Protein AF-0000000079635967 (afdb_homodimer)

Radius of gyration: 34.59 Å; Cα contacts (8 Å, |Δi|>4): 205; chains: 2; bounding box: 104×80×153 Å

Secondary structure (DSSP, 8-state):
-----------------------------------------------------------PPP-SGGGHHHHHHHHHS--HHHHHHHHHHHHH-TTHHHHHHHHHHHHHHHT-HHHHHHHHHHHHHHHHT--HHHHHHHHHTT-HHHHHHHHHHHHHHHHHHHHTT-/-----------------------------------------------------------PPP-SGGGHHHHHHHHHS--HHHHHHHHHHHHH-TTHHHHHHHHHHHHHHHT-HHHHHHHHHHHHHHHHT--HHHHHHHHHTT-HHHHHHHHHHHHHHHHHHHHTT-

Organism: Gossypium tomentosum (NCBI:txid34277)

Structure (mmCIF, N/CA/C/O backbone):
data_AF-0000000079635967-model_v1
#
loop_
_entity.id
_entity.type
_entity.pdbx_description
1 polymer 'Serine/threonine-protein phosphatase 4 regulatory subunit 3-like central domain-containing protein'
#
loop_
_atom_site.group_PDB
_atom_site.id
_atom_site.type_symbol
_atom_site.label_atom_id
_atom_site.label_alt_id
_atom_site.label_comp_id
_atom_site.label_asym_id
_atom_site.label_entity_id
_atom_site.label_seq_id
_atom_site.pdbx_PDB_ins_code
_atom_site.Cartn_x
_atom_site.Cartn_y
_atom_site.Cartn_z
_atom_site.occupancy
_atom_site.B_iso_or_equiv
_atom_site.auth_seq_id
_atom_site.auth_comp_id
_atom_site.auth_asym_id
_atom_site.auth_atom_id
_atom_site.pdbx_PDB_model_num
ATOM 1 N N . MET A 1 1 ? -3.777 0.281 -104.688 1 24.83 1 MET A N 1
ATOM 2 C CA . MET A 1 1 ? -2.771 0.639 -103.688 1 24.83 1 MET A CA 1
ATOM 3 C C . MET A 1 1 ? -3.125 0.059 -102.312 1 24.83 1 MET A C 1
ATOM 5 O O . MET A 1 1 ? -4.238 -0.43 -102.125 1 24.83 1 MET A O 1
ATOM 9 N N . PRO A 1 2 ? -2.943 1.023 -101.25 1 28.2 2 PRO A N 1
ATOM 10 C CA . PRO A 1 2 ? -2.502 0.735 -99.875 1 28.2 2 PRO A CA 1
ATOM 11 C C . PRO A 1 2 ? -3.543 -0.037 -99.062 1 28.2 2 PRO A C 1
ATOM 13 O O . PRO A 1 2 ? -4.711 -0.102 -99.438 1 28.2 2 PRO A O 1
ATOM 16 N N . THR A 1 3 ? -3.047 -0.391 -97.875 1 32.94 3 THR A N 1
ATOM 17 C CA . THR A 1 3 ? -2.93 -1.189 -96.625 1 32.94 3 THR A CA 1
ATOM 18 C C . THR A 1 3 ? -4.074 -0.883 -95.688 1 32.94 3 THR A C 1
ATOM 20 O O . THR A 1 3 ? -4.242 0.26 -95.25 1 32.94 3 THR A O 1
ATOM 23 N N . GLU A 1 4 ? -5.172 -1.516 -95.875 1 36.62 4 GLU A N 1
ATOM 24 C CA . GLU A 1 4 ? -6.422 -1.424 -95.125 1 36.62 4 GLU A CA 1
ATOM 25 C C . GLU A 1 4 ? -6.168 -1.482 -93.625 1 36.62 4 GLU A C 1
ATOM 27 O O . GLU A 1 4 ? -5.473 -2.379 -93.125 1 36.62 4 GLU A O 1
ATOM 32 N N . PRO A 1 5 ? -6.23 -0.3 -93 1 34.28 5 PRO A N 1
ATOM 33 C CA . PRO A 1 5 ? -5.746 -0.121 -91.625 1 34.28 5 PRO A CA 1
ATOM 34 C C . PRO A 1 5 ? -6.367 -1.118 -90.625 1 34.28 5 PRO A C 1
ATOM 36 O O . PRO A 1 5 ? -7.414 -1.701 -90.938 1 34.28 5 PRO A O 1
ATOM 39 N N . PRO A 1 6 ? -5.664 -1.339 -89.438 1 31.72 6 PRO A N 1
ATOM 40 C CA . PRO A 1 6 ? -5.523 -2.293 -88.312 1 31.72 6 PRO A CA 1
ATOM 41 C C . PRO A 1 6 ? -6.758 -2.348 -87.438 1 31.72 6 PRO A C 1
ATOM 43 O O . PRO A 1 6 ? -7.5 -1.366 -87.312 1 31.72 6 PRO A O 1
ATOM 46 N N . SER A 1 7 ? -7.383 -3.42 -87.438 1 24.95 7 SER A N 1
ATOM 47 C CA . SER A 1 7 ? -8.539 -3.926 -86.688 1 24.95 7 SER A CA 1
ATOM 48 C C . SER A 1 7 ? -8.484 -3.51 -85.25 1 24.95 7 SER A C 1
ATOM 50 O O . SER A 1 7 ? -7.414 -3.232 -84.688 1 24.95 7 SER A O 1
ATOM 52 N N . ALA A 1 8 ? -9.625 -3.43 -84.5 1 27.36 8 ALA A N 1
ATOM 53 C CA . ALA A 1 8 ? -10.414 -2.879 -83.438 1 27.36 8 ALA A CA 1
ATOM 54 C C . ALA A 1 8 ? -10.008 -3.506 -82.062 1 27.36 8 ALA A C 1
ATOM 56 O O . ALA A 1 8 ? -9.93 -4.73 -81.938 1 27.36 8 ALA A O 1
ATOM 57 N N . SER A 1 9 ? -8.984 -2.873 -81.375 1 24.31 9 SER A N 1
ATOM 58 C CA . SER A 1 9 ? -8.344 -3.146 -80.062 1 24.31 9 SER A CA 1
ATOM 59 C C . SER A 1 9 ? -9.383 -3.355 -79 1 24.31 9 SER A C 1
ATOM 61 O O . SER A 1 9 ? -10.219 -2.484 -78.75 1 24.31 9 SER A O 1
ATOM 63 N N . ARG A 1 10 ? -9.82 -4.578 -78.812 1 26.39 10 ARG A N 1
ATOM 64 C CA . ARG A 1 10 ? -10.797 -5.105 -77.875 1 26.39 10 ARG A CA 1
ATOM 65 C C . ARG A 1 10 ? -10.438 -4.707 -76.438 1 26.39 10 ARG A C 1
ATOM 67 O O . ARG A 1 10 ? -9.484 -5.234 -75.875 1 26.39 10 ARG A O 1
ATOM 74 N N . SER A 1 11 ? -10.445 -3.42 -76.125 1 23.92 11 SER A N 1
ATOM 75 C CA . SER A 1 11 ? -10.008 -2.885 -74.812 1 23.92 11 SER A CA 1
ATOM 76 C C . SER A 1 11 ? -10.812 -3.479 -73.688 1 23.92 11 SER A C 1
ATOM 78 O O . SER A 1 11 ? -12.023 -3.283 -73.562 1 23.92 11 SER A O 1
ATOM 80 N N . THR A 1 12 ? -10.711 -4.766 -73.438 1 25.14 12 THR A N 1
ATOM 81 C CA . THR A 1 12 ? -11.438 -5.445 -72.375 1 25.14 12 THR A CA 1
ATOM 82 C C . THR A 1 12 ? -11.203 -4.754 -71 1 25.14 12 THR A C 1
ATOM 84 O O . THR A 1 12 ? -10.07 -4.676 -70.562 1 25.14 12 THR A O 1
ATOM 87 N N . ASN A 1 13 ? -11.805 -3.625 -70.688 1 23.62 13 ASN A N 1
ATOM 88 C CA . ASN A 1 13 ? -11.664 -2.779 -69.5 1 23.62 13 ASN A CA 1
ATOM 89 C C . ASN A 1 13 ? -11.992 -3.547 -68.25 1 23.62 13 ASN A C 1
ATOM 91 O O . ASN A 1 13 ? -13.016 -4.234 -68.188 1 23.62 13 ASN A O 1
ATOM 95 N N . PRO A 1 14 ? -10.961 -4.027 -67.5 1 25.33 14 PRO A N 1
ATOM 96 C CA . PRO A 1 14 ? -11.094 -4.809 -66.25 1 25.33 14 PRO A CA 1
ATOM 97 C C . PRO A 1 14 ? -12.102 -4.203 -65.25 1 25.33 14 PRO A C 1
ATOM 99 O O . PRO A 1 14 ? -12.32 -2.988 -65.25 1 25.33 14 PRO A O 1
ATOM 102 N N . SER A 1 15 ? -13.148 -4.906 -65 1 22 15 SER A N 1
ATOM 103 C CA . SER A 1 15 ? -14.297 -4.684 -64.125 1 22 15 SER A CA 1
ATOM 104 C C . SER A 1 15 ? -13.852 -4.145 -62.781 1 22 15 SER A C 1
ATOM 106 O O . SER A 1 15 ? -12.82 -4.562 -62.25 1 22 15 SER A O 1
ATOM 108 N N . ALA A 1 16 ? -14.398 -3 -62.375 1 26.72 16 ALA A N 1
ATOM 109 C CA . ALA A 1 16 ? -14.422 -2.02 -61.312 1 26.72 16 ALA A CA 1
ATOM 110 C C . ALA A 1 16 ? -14.742 -2.684 -59.969 1 26.72 16 ALA A C 1
ATOM 112 O O . ALA A 1 16 ? -15.867 -3.131 -59.75 1 26.72 16 ALA A O 1
ATOM 113 N N . ALA A 1 17 ? -14 -3.721 -59.594 1 29.38 17 ALA A N 1
ATOM 114 C CA . ALA A 1 17 ? -14.438 -4.383 -58.375 1 29.38 17 ALA A CA 1
ATOM 115 C C . ALA A 1 17 ? -14.68 -3.371 -57.25 1 29.38 17 ALA A C 1
ATOM 117 O O . ALA A 1 17 ? -13.953 -2.377 -57.156 1 29.38 17 ALA A O 1
ATOM 118 N N . SER A 1 18 ? -15.898 -3.238 -56.719 1 28.08 18 SER A N 1
ATOM 119 C CA . SER A 1 18 ? -16.594 -2.342 -55.812 1 28.08 18 SER A CA 1
ATOM 120 C C . SER A 1 18 ? -15.891 -2.299 -54.438 1 28.08 18 SER A C 1
ATOM 122 O O . SER A 1 18 ? -15.469 -3.332 -53.938 1 28.08 18 SER A O 1
ATOM 124 N N . PRO A 1 19 ? -15.234 -1.165 -54.062 1 28.95 19 PRO A N 1
ATOM 125 C CA . PRO A 1 19 ? -14.477 -0.916 -52.844 1 28.95 19 PRO A CA 1
ATOM 126 C C . PRO A 1 19 ? -15.273 -1.233 -51.594 1 28.95 19 PRO A C 1
ATOM 128 O O . PRO A 1 19 ? -16.484 -1.03 -51.562 1 28.95 19 PRO A O 1
ATOM 131 N N . SER A 1 20 ? -15.047 -2.422 -51.031 1 29.16 20 SER A N 1
ATOM 132 C CA . SER A 1 20 ? -15.672 -2.871 -49.781 1 29.16 20 SER A CA 1
ATOM 133 C C . SER A 1 20 ? -15.734 -1.745 -48.75 1 29.16 20 SER A C 1
ATOM 135 O O . SER A 1 20 ? -14.938 -0.808 -48.812 1 29.16 20 SER A O 1
ATOM 137 N N . PRO A 1 21 ? -16.781 -1.823 -47.812 1 26.78 21 PRO A N 1
ATOM 138 C CA . PRO A 1 21 ? -17.359 -0.906 -46.844 1 26.78 21 PRO A CA 1
ATOM 139 C C . PRO A 1 21 ? -16.344 -0.454 -45.781 1 26.78 21 PRO A C 1
ATOM 141 O O . PRO A 1 21 ? -15.359 -1.147 -45.531 1 26.78 21 PRO A O 1
ATOM 144 N N . SER A 1 22 ? -16.297 0.85 -45.406 1 26.53 22 SER A N 1
ATOM 145 C CA . SER A 1 22 ? -15.617 1.79 -44.531 1 26.53 22 SER A CA 1
ATOM 146 C C . SER A 1 22 ? -15.703 1.344 -43.062 1 26.53 22 SER A C 1
ATOM 148 O O . SER A 1 22 ? -16.797 1.242 -42.531 1 26.53 22 SER A O 1
ATOM 150 N N . VAL A 1 23 ? -14.922 0.351 -42.656 1 26.09 23 VAL A N 1
ATOM 151 C CA . VAL A 1 23 ? -14.875 -0.118 -41.281 1 26.09 23 VAL A CA 1
ATOM 152 C C . VAL A 1 23 ? -14.805 1.075 -40.344 1 26.09 23 VAL A C 1
ATOM 154 O O . VAL A 1 23 ? -13.977 1.971 -40.5 1 26.09 23 VAL A O 1
ATOM 157 N N . TYR A 1 24 ? -15.844 1.413 -39.562 1 23.45 24 TYR A N 1
ATOM 158 C CA . TYR A 1 24 ? -16.094 2.363 -38.469 1 23.45 24 TYR A CA 1
ATOM 159 C C . TYR A 1 24 ? -14.992 2.301 -37.438 1 23.45 24 TYR A C 1
ATOM 161 O O . TYR A 1 24 ? -14.695 1.229 -36.875 1 23.45 24 TYR A O 1
ATOM 169 N N . THR A 1 25 ? -13.836 2.881 -37.656 1 24.44 25 THR A N 1
ATOM 170 C CA . THR A 1 25 ? -12.758 3.072 -36.719 1 24.44 25 THR A CA 1
ATOM 171 C C . THR A 1 25 ? -13.297 3.586 -35.375 1 24.44 25 THR A C 1
ATOM 173 O O . THR A 1 25 ? -13.977 4.617 -35.344 1 24.44 25 THR A O 1
ATOM 176 N N . ALA A 1 26 ? -13.578 2.654 -34.438 1 23.34 26 ALA A N 1
ATOM 177 C CA . ALA A 1 26 ? -13.898 2.889 -33.031 1 23.34 26 ALA A CA 1
ATOM 178 C C . ALA A 1 26 ? -12.984 3.949 -32.438 1 23.34 26 ALA A C 1
ATOM 180 O O . ALA A 1 26 ? -11.773 3.744 -32.312 1 23.34 26 ALA A O 1
ATOM 181 N N . THR A 1 27 ? -13.25 5.262 -32.625 1 24.39 27 THR A N 1
ATOM 182 C CA . THR A 1 27 ? -12.695 6.496 -32.062 1 24.39 27 THR A CA 1
ATOM 183 C C . THR A 1 27 ? -12.633 6.434 -30.547 1 24.39 27 THR A C 1
ATOM 185 O O . THR A 1 27 ? -13.664 6.457 -29.875 1 24.39 27 THR A O 1
ATOM 188 N N . THR A 1 28 ? -12.023 5.359 -29.906 1 23.73 28 THR A N 1
ATOM 189 C CA . THR A 1 28 ? -11.891 5.488 -28.453 1 23.73 28 THR A CA 1
ATOM 190 C C . THR A 1 28 ? -11.336 6.859 -28.078 1 23.73 28 THR A C 1
ATOM 192 O O . THR A 1 28 ? -10.32 7.297 -28.641 1 23.73 28 THR A O 1
ATOM 195 N N . ASN A 1 29 ? -12.227 7.75 -27.641 1 24.59 29 ASN A N 1
ATOM 196 C CA . ASN A 1 29 ? -12.227 9.086 -27.062 1 24.59 29 ASN A CA 1
ATOM 197 C C . ASN A 1 29 ? -11.195 9.211 -25.938 1 24.59 29 ASN A C 1
ATOM 199 O O . ASN A 1 29 ? -11.523 9.047 -24.766 1 24.59 29 ASN A O 1
ATOM 203 N N . ARG A 1 30 ? -10.148 8.328 -25.812 1 25.33 30 ARG A N 1
ATOM 204 C CA . ARG A 1 30 ? -9.234 8.57 -24.703 1 25.33 30 ARG A CA 1
ATOM 205 C C . ARG A 1 30 ? -8.617 9.961 -24.797 1 25.33 30 ARG A C 1
ATOM 207 O O . ARG A 1 30 ? -7.547 10.211 -24.234 1 25.33 30 ARG A O 1
ATOM 214 N N . ASP A 1 31 ? -9.156 10.922 -25.672 1 24.23 31 ASP A N 1
ATOM 215 C CA . ASP A 1 31 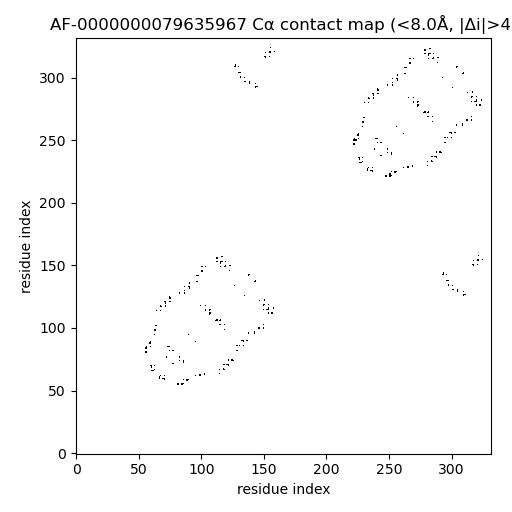? -8.422 12.141 -26.016 1 24.23 31 ASP A CA 1
ATOM 216 C C . ASP A 1 31 ? -8.102 12.953 -24.766 1 24.23 31 ASP A C 1
ATOM 218 O O . ASP A 1 31 ? -6.98 13.453 -24.609 1 24.23 31 ASP A O 1
ATOM 222 N N . HIS A 1 32 ? -9.133 13.625 -24.203 1 27.3 32 HIS A N 1
ATOM 223 C CA . HIS A 1 32 ? -9.062 15.031 -23.828 1 27.3 32 HIS A CA 1
ATOM 224 C C . HIS A 1 32 ? -8.25 15.227 -22.547 1 27.3 32 HIS A C 1
ATOM 226 O O . HIS A 1 32 ? -8.789 15.117 -21.453 1 27.3 32 HIS A O 1
ATOM 232 N N . ILE A 1 33 ? -7.336 14.406 -22.219 1 29.64 33 ILE A N 1
ATOM 233 C CA . ILE A 1 33 ? -6.594 14.859 -21.047 1 29.64 33 ILE A CA 1
ATOM 234 C C . ILE A 1 33 ? -6.168 16.312 -21.234 1 29.64 33 ILE A C 1
ATOM 236 O O . ILE A 1 33 ? -5.598 16.672 -22.266 1 29.64 33 ILE A O 1
ATOM 240 N N . CYS A 1 34 ? -6.809 17.328 -20.5 1 27.83 34 CYS A N 1
ATOM 241 C CA . CYS A 1 34 ? -6.656 18.766 -20.359 1 27.83 34 CYS A CA 1
ATOM 242 C C . CYS A 1 34 ? -5.188 19.156 -20.234 1 27.83 34 CYS A C 1
ATOM 244 O O . CYS A 1 34 ? -4.492 18.688 -19.328 1 27.83 34 CYS A O 1
ATOM 246 N N . ASN A 1 35 ? -4.496 19.312 -21.312 1 27.03 35 ASN A N 1
ATOM 247 C CA . ASN A 1 35 ? -3.182 19.906 -21.531 1 27.03 35 ASN A CA 1
ATOM 248 C C . ASN A 1 35 ? -3.102 21.312 -20.938 1 27.03 35 ASN A C 1
ATOM 250 O O . ASN A 1 35 ? -3.557 22.281 -21.547 1 27.03 35 ASN A O 1
ATOM 254 N N . VAL A 1 36 ? -3.621 21.75 -19.812 1 26.19 36 VAL A N 1
ATOM 255 C CA . VAL A 1 36 ? -3.377 23.109 -19.328 1 26.19 36 VAL A CA 1
ATOM 256 C C . VAL A 1 36 ? -1.874 23.375 -19.281 1 26.19 36 VAL A C 1
ATOM 258 O O . VAL A 1 36 ? -1.162 22.828 -18.438 1 26.19 36 VAL A O 1
ATOM 261 N N . GLN A 1 37 ? -1.131 23.438 -20.406 1 28.06 37 GLN A N 1
ATOM 262 C CA . GLN A 1 37 ? 0.259 23.891 -20.484 1 28.06 37 GLN A CA 1
ATOM 263 C C . GLN A 1 37 ? 0.402 25.328 -20.016 1 28.06 37 GLN A C 1
ATOM 265 O O . GLN A 1 37 ? -0.071 26.25 -20.688 1 28.06 37 GLN A O 1
ATOM 270 N N . GLN A 1 38 ? 0.225 25.766 -18.734 1 26.98 38 GLN A N 1
ATOM 271 C CA . GLN A 1 38 ? 0.601 27.094 -18.281 1 26.98 38 GLN A CA 1
ATOM 272 C C . GLN A 1 38 ? 2.02 27.453 -18.719 1 26.98 38 GLN A C 1
ATOM 274 O O . GLN A 1 38 ? 2.969 26.734 -18.406 1 26.98 38 GLN A O 1
ATOM 279 N N . ASN A 1 39 ? 2.18 28.094 -19.891 1 28.83 39 ASN A N 1
ATOM 280 C CA . ASN A 1 39 ? 3.369 28.766 -20.391 1 28.83 39 ASN A CA 1
ATOM 281 C C . ASN A 1 39 ? 3.939 29.734 -19.359 1 28.83 39 ASN A C 1
ATOM 283 O O . ASN A 1 39 ? 3.48 30.875 -19.25 1 28.83 39 ASN A O 1
ATOM 287 N N . ILE A 1 40 ? 3.936 29.594 -18.062 1 28.77 40 ILE A N 1
ATOM 288 C CA . ILE A 1 40 ? 4.523 30.656 -17.266 1 28.77 40 ILE A CA 1
ATOM 289 C C . ILE A 1 40 ? 5.969 30.891 -17.688 1 28.77 40 ILE A C 1
ATOM 291 O O . ILE A 1 40 ? 6.785 29.969 -17.703 1 28.77 40 ILE A O 1
ATOM 295 N N . HIS A 1 41 ? 6.191 31.844 -18.609 1 30.34 41 HIS A N 1
ATOM 296 C CA . HIS A 1 41 ? 7.453 32.5 -18.938 1 30.34 41 HIS A CA 1
ATOM 297 C C . HIS A 1 41 ? 8.227 32.875 -17.672 1 30.34 41 HIS A C 1
ATOM 299 O O . HIS A 1 41 ? 7.84 33.781 -16.953 1 30.34 41 HIS A O 1
ATOM 305 N N . PHE A 1 42 ? 8.641 31.969 -16.812 1 27.2 42 PHE A N 1
ATOM 306 C CA . PHE A 1 42 ? 9.523 32.375 -15.711 1 27.2 42 PHE A CA 1
ATOM 307 C C . PHE A 1 42 ? 10.742 33.094 -16.234 1 27.2 42 PHE A C 1
ATOM 309 O O . PHE A 1 42 ? 11.555 32.531 -16.969 1 27.2 42 PHE A O 1
ATOM 316 N N . SER A 1 43 ? 10.695 34.406 -16.578 1 31.02 43 SER A N 1
ATOM 317 C CA . SER A 1 43 ? 11.797 35.344 -16.75 1 31.02 43 SER A CA 1
ATOM 318 C C . SER A 1 43 ? 12.977 34.969 -15.852 1 31.02 43 SER A C 1
ATOM 320 O O . SER A 1 43 ? 12.805 34.312 -14.836 1 31.02 43 SER A O 1
ATOM 322 N N . SER A 1 44 ? 14.25 35.281 -16.406 1 33.56 44 SER A N 1
ATOM 323 C CA . SER A 1 44 ? 15.664 35.188 -16.047 1 33.56 44 SER A CA 1
ATOM 324 C C . SER A 1 44 ? 15.938 35.875 -14.703 1 33.56 44 SER A C 1
ATOM 326 O O . SER A 1 44 ? 16.078 37.094 -14.648 1 33.56 44 SER A O 1
ATOM 328 N N . LEU A 1 45 ? 15.078 35.969 -13.719 1 31.17 45 LEU A N 1
ATOM 329 C CA . LEU A 1 45 ? 15.547 36.625 -12.492 1 31.17 45 LEU A CA 1
ATOM 330 C C . LEU A 1 45 ? 17.031 36.344 -12.273 1 31.17 45 LEU A C 1
ATOM 332 O O . LEU A 1 45 ? 17.578 35.375 -12.805 1 31.17 45 LEU A O 1
ATOM 336 N N . ASN A 1 46 ? 17.875 37.344 -11.539 1 33.12 46 ASN A N 1
ATOM 337 C CA . ASN A 1 46 ? 19.156 37.844 -11.016 1 33.12 46 ASN A CA 1
ATOM 338 C C . ASN A 1 46 ? 19.984 36.688 -10.445 1 33.12 46 ASN A C 1
ATOM 340 O O . ASN A 1 46 ? 19.438 35.719 -9.906 1 33.12 46 ASN A O 1
ATOM 344 N N . SER A 1 47 ? 21.312 36.531 -10.852 1 34.84 47 SER A N 1
ATOM 345 C CA . SER A 1 47 ? 22.594 35.969 -10.484 1 34.84 47 SER A CA 1
ATOM 346 C C . SER A 1 47 ? 22.797 35.969 -8.977 1 34.84 47 SER A C 1
ATOM 348 O O . SER A 1 47 ? 23.938 35.844 -8.5 1 34.84 47 SER A O 1
ATOM 350 N N . GLU A 1 48 ? 22.047 36.75 -8.156 1 35.72 48 GLU A N 1
ATOM 351 C CA . GLU A 1 48 ? 22.469 36.812 -6.758 1 35.72 48 GLU A CA 1
ATOM 352 C C . GLU A 1 48 ? 22.953 35.438 -6.266 1 35.72 48 GLU A C 1
ATOM 354 O O . GLU A 1 48 ? 22.656 34.406 -6.871 1 35.72 48 GLU A O 1
ATOM 359 N N . THR A 1 49 ? 23.797 35.531 -5.109 1 38.81 49 THR A N 1
ATOM 360 C CA . THR A 1 49 ? 24.453 34.562 -4.234 1 38.81 49 THR A CA 1
ATOM 361 C C . THR A 1 49 ? 23.594 33.344 -4.039 1 38.81 49 THR A C 1
ATOM 363 O O . THR A 1 49 ? 22.516 33.406 -3.432 1 38.81 49 THR A O 1
ATOM 366 N N . PHE A 1 50 ? 23.359 32.625 -5.008 1 36.22 50 PHE A N 1
ATOM 367 C CA . PHE A 1 50 ? 22.906 31.234 -4.836 1 36.22 50 PHE A CA 1
ATOM 368 C C . PHE A 1 50 ? 23.516 30.625 -3.58 1 36.22 50 PHE A C 1
ATOM 370 O O . PHE A 1 50 ? 24.625 30.078 -3.623 1 36.22 50 PHE A O 1
ATOM 377 N N . HIS A 1 51 ? 23.859 31.453 -2.586 1 37.5 51 HIS A N 1
ATOM 378 C CA . HIS A 1 51 ? 23.953 30.688 -1.35 1 37.5 51 HIS A CA 1
ATOM 379 C C . HIS A 1 51 ? 23.031 29.469 -1.399 1 37.5 51 HIS A C 1
ATOM 381 O O . HIS A 1 51 ? 21.812 29.594 -1.445 1 37.5 51 HIS A O 1
ATOM 387 N N . SER A 1 52 ? 23.219 28.609 -2.25 1 40.88 52 SER A N 1
ATOM 388 C CA . SER A 1 52 ? 22.781 27.219 -2.066 1 40.88 52 SER A CA 1
ATOM 389 C C . SER A 1 52 ? 22.391 26.953 -0.617 1 40.88 52 SER A C 1
ATOM 391 O O . SER A 1 52 ? 23.25 26.734 0.231 1 40.88 52 SER A O 1
ATOM 393 N N . MET A 1 53 ? 21.938 27.922 0.223 1 39.03 53 MET A N 1
ATOM 394 C CA . MET A 1 53 ? 21.328 27.578 1.504 1 39.03 53 MET A CA 1
ATOM 395 C C . MET A 1 53 ? 20.75 26.172 1.467 1 39.03 53 MET A C 1
ATOM 397 O O . MET A 1 53 ? 19.812 25.891 0.714 1 39.03 53 MET A O 1
ATOM 401 N N . ASN A 1 54 ? 21.516 25.188 1.136 1 45.25 54 ASN A N 1
ATOM 402 C CA . ASN A 1 54 ? 21.156 23.812 1.468 1 45.25 54 ASN A CA 1
ATOM 403 C C . ASN A 1 54 ? 20.016 23.766 2.479 1 45.25 54 ASN A C 1
ATOM 405 O O . ASN A 1 54 ? 20.25 23.719 3.688 1 45.25 54 ASN A O 1
ATOM 409 N N . SER A 1 55 ? 19.109 24.672 2.506 1 54.78 55 SER A N 1
ATOM 410 C CA . SER A 1 55 ? 17.922 24.719 3.365 1 54.78 55 SER A CA 1
ATOM 411 C C . SER A 1 55 ? 17.5 23.328 3.807 1 54.78 55 SER A C 1
ATOM 413 O O . SER A 1 55 ? 16.812 22.609 3.072 1 54.78 55 SER A O 1
ATOM 415 N N . GLU A 1 56 ? 18.594 22.625 4.324 1 71.06 56 GLU A N 1
ATOM 416 C CA . GLU A 1 56 ? 18.453 21.297 4.914 1 71.06 56 GLU A CA 1
ATOM 417 C C . GLU A 1 56 ? 17.172 21.203 5.738 1 71.06 56 GLU A C 1
ATOM 419 O O . GLU A 1 56 ? 16.844 22.109 6.496 1 71.06 56 GLU A O 1
ATOM 424 N N . LEU A 1 57 ? 16.266 20.5 5.195 1 83.31 57 LEU A N 1
ATOM 425 C CA . LEU A 1 57 ? 15.125 20.141 6.027 1 83.31 57 LEU A CA 1
ATOM 426 C C . LEU A 1 57 ? 15.562 19.875 7.465 1 83.31 57 LEU A C 1
ATOM 428 O O . LEU A 1 57 ? 16.359 18.984 7.715 1 83.31 57 LEU A O 1
ATOM 432 N N . ARG A 1 58 ? 15.406 20.906 8.312 1 87.06 58 ARG A N 1
ATOM 433 C CA . ARG A 1 58 ? 15.891 20.797 9.688 1 87.06 58 ARG A CA 1
ATOM 434 C C . ARG A 1 58 ? 14.867 20.062 10.562 1 87.06 58 ARG A C 1
ATOM 436 O O . ARG A 1 58 ? 15.242 19.312 11.461 1 87.06 58 ARG A O 1
ATOM 443 N N . GLU A 1 59 ? 13.609 20.375 10.289 1 92.06 59 GLU A N 1
ATOM 444 C CA . GLU A 1 59 ? 12.547 19.75 11.07 1 92.06 59 GLU A CA 1
ATOM 445 C C . GLU A 1 59 ? 11.281 19.594 10.242 1 92.06 59 GLU A C 1
ATOM 447 O O . GLU A 1 59 ? 11.055 20.328 9.281 1 92.06 59 GLU A O 1
ATOM 452 N N . LEU A 1 60 ? 10.523 18.625 10.641 1 94.25 60 LEU A N 1
ATOM 453 C CA . LEU A 1 60 ? 9.188 18.469 10.078 1 94.25 60 LEU A CA 1
ATOM 454 C C . LEU A 1 60 ? 8.156 19.219 10.906 1 94.25 60 LEU A C 1
ATOM 456 O O . LEU A 1 60 ? 8.234 19.234 12.141 1 94.25 60 LEU A O 1
ATOM 460 N N . PRO A 1 61 ? 7.305 19.906 10.211 1 95.69 61 PRO A N 1
ATOM 461 C CA . PRO A 1 61 ? 6.203 20.484 10.984 1 95.69 61 PRO A CA 1
ATOM 462 C C . PRO A 1 61 ? 5.414 19.438 11.758 1 95.69 61 PRO A C 1
ATOM 464 O O . PRO A 1 61 ? 5.504 18.234 11.453 1 95.69 61 PRO A O 1
ATOM 467 N N . ALA A 1 62 ? 4.648 19.938 12.789 1 96.69 62 ALA A N 1
ATOM 468 C CA . ALA A 1 62 ? 3.74 19.047 13.484 1 96.69 62 ALA A CA 1
ATOM 469 C C . ALA A 1 62 ? 2.691 18.469 12.531 1 96.69 62 ALA A C 1
ATOM 471 O O . ALA A 1 62 ? 2.25 19.156 11.609 1 96.69 62 ALA A O 1
ATOM 472 N N . VAL A 1 63 ? 2.312 17.297 12.742 1 98.38 63 VAL A N 1
ATOM 473 C CA . VAL A 1 63 ? 1.314 16.656 11.898 1 98.38 63 VAL A CA 1
ATOM 474 C C . VAL A 1 63 ? -0.085 17.094 12.312 1 98.38 63 VAL A C 1
ATOM 476 O O . VAL A 1 63 ? -0.678 16.531 13.234 1 98.38 63 VAL A O 1
ATOM 479 N N . GLU A 1 64 ? -0.538 18.047 11.664 1 98.12 64 GLU A N 1
ATOM 480 C CA . GLU A 1 64 ? -1.849 18.656 11.883 1 98.12 64 GLU A CA 1
ATOM 481 C C . GLU A 1 64 ? -2.537 18.969 10.562 1 98.12 64 GLU A C 1
ATOM 483 O O . GLU A 1 64 ? -1.886 19.031 9.516 1 98.12 64 GLU A O 1
ATOM 488 N N . LEU A 1 65 ? -3.83 19.156 10.641 1 98 65 LEU A N 1
ATOM 489 C CA . LEU A 1 65 ? -4.586 19.484 9.438 1 98 65 LEU A CA 1
ATOM 490 C C . LEU A 1 65 ? -4.023 20.734 8.766 1 98 65 LEU A C 1
ATOM 492 O O . LEU A 1 65 ? -3.9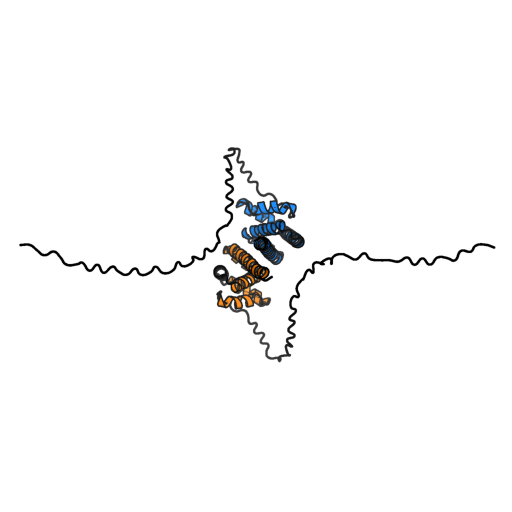 20.781 7.535 1 98 65 LEU A O 1
ATOM 496 N N . SER A 1 66 ? -3.637 21.688 9.555 1 97.75 66 SER A N 1
ATOM 497 C CA . SER A 1 66 ? -3.164 22.984 9.039 1 97.75 66 SER A CA 1
ATOM 498 C C . SER A 1 66 ? -1.783 22.844 8.406 1 97.75 66 SER A C 1
ATOM 500 O O . SER A 1 66 ? -1.361 23.719 7.641 1 97.75 66 SER A O 1
ATOM 502 N N . THR A 1 67 ? -1.065 21.812 8.68 1 98.12 67 THR A N 1
ATOM 503 C CA . THR A 1 67 ? 0.315 21.688 8.227 1 98.12 67 THR A CA 1
ATOM 504 C C . THR A 1 67 ? 0.439 20.609 7.156 1 98.12 67 THR A C 1
ATOM 506 O O . THR A 1 67 ? 1.528 20.375 6.633 1 98.12 67 THR A O 1
ATOM 509 N N . LEU A 1 68 ? -0.66 19.953 6.809 1 98.19 68 LEU A N 1
ATOM 510 C CA . LEU A 1 68 ? -0.637 18.859 5.836 1 98.19 68 LEU A CA 1
ATOM 511 C C . LEU A 1 68 ? -0.044 19.328 4.512 1 98.19 68 LEU A C 1
ATOM 513 O O . LEU A 1 68 ? 0.718 18.609 3.873 1 98.19 68 LEU A O 1
ATOM 517 N N . ALA A 1 69 ? -0.405 20.578 4.168 1 97.75 69 ALA A N 1
ATOM 518 C CA . ALA A 1 69 ? 0.072 21.109 2.896 1 97.75 69 ALA A CA 1
ATOM 519 C C . ALA A 1 69 ? 1.592 21.25 2.893 1 97.75 69 ALA A C 1
ATOM 521 O O . ALA A 1 69 ? 2.246 20.953 1.894 1 97.75 69 ALA A O 1
ATOM 522 N N . ILE A 1 70 ? 2.146 21.719 3.949 1 97.12 70 ILE A N 1
ATOM 523 C CA . ILE A 1 70 ? 3.588 21.891 4.09 1 97.12 70 ILE A CA 1
ATOM 524 C C . ILE A 1 70 ? 4.277 20.531 4.09 1 97.12 70 ILE A C 1
ATOM 526 O O . ILE A 1 70 ? 5.297 20.344 3.424 1 97.12 70 ILE A O 1
ATOM 530 N N . ILE A 1 71 ? 3.76 19.547 4.848 1 97.94 71 ILE A N 1
ATOM 531 C CA . ILE A 1 71 ? 4.316 18.203 4.895 1 97.94 71 ILE A CA 1
ATOM 532 C C . ILE A 1 71 ? 4.301 17.578 3.496 1 97.94 71 ILE A C 1
ATOM 534 O O . ILE A 1 71 ? 5.281 16.969 3.064 1 97.94 71 ILE A O 1
ATOM 538 N N . LEU A 1 72 ? 3.174 17.766 2.807 1 97.88 72 LEU A N 1
ATOM 539 C CA . LEU A 1 72 ? 3.041 17.266 1.446 1 97.88 72 LEU A CA 1
ATOM 540 C C . LEU A 1 72 ? 4.125 17.828 0.541 1 97.88 72 LEU A C 1
ATOM 542 O O . LEU A 1 72 ? 4.793 17.094 -0.186 1 97.88 72 LEU A O 1
ATOM 546 N N . LYS A 1 73 ? 4.305 19.125 0.599 1 96.12 73 LYS A N 1
ATOM 547 C CA . LYS A 1 73 ? 5.332 19.781 -0.196 1 96.12 73 LYS A CA 1
ATOM 548 C C . LYS A 1 73 ? 6.715 19.219 0.111 1 96.12 73 LYS A C 1
ATOM 550 O O . LYS A 1 73 ? 7.504 18.953 -0.802 1 96.12 73 LYS A O 1
ATOM 555 N N . THR A 1 74 ? 6.984 19.016 1.329 1 95.44 74 THR A N 1
ATOM 556 C CA . THR A 1 74 ? 8.273 18.484 1.763 1 95.44 74 THR A CA 1
ATOM 557 C C . THR A 1 74 ? 8.492 17.094 1.198 1 95.44 74 THR A C 1
ATOM 559 O O . THR A 1 74 ? 9.578 16.781 0.708 1 95.44 74 THR A O 1
ATOM 562 N N . VAL A 1 75 ? 7.484 16.234 1.264 1 96.38 75 VAL A N 1
ATOM 563 C CA . VAL A 1 75 ? 7.566 14.844 0.845 1 96.38 75 VAL A CA 1
ATOM 564 C C . VAL A 1 75 ? 7.684 14.766 -0.676 1 96.38 75 VAL A C 1
ATOM 566 O O . VAL A 1 75 ? 8.406 13.922 -1.207 1 96.38 75 VAL A O 1
ATOM 569 N N . THR A 1 76 ? 7.031 15.664 -1.437 1 94.19 76 THR A N 1
ATOM 570 C CA . THR A 1 76 ? 6.906 15.531 -2.885 1 94.19 76 THR A CA 1
ATOM 571 C C . THR A 1 76 ? 8.016 16.312 -3.594 1 94.19 76 THR A C 1
ATOM 573 O O . THR A 1 76 ? 8.383 15.984 -4.723 1 94.19 76 THR A O 1
ATOM 576 N N . GLU A 1 77 ? 8.617 17.281 -3.021 1 88.62 77 GLU A N 1
ATOM 577 C CA . GLU A 1 77 ? 9.57 18.156 -3.703 1 88.62 77 GLU A CA 1
ATOM 578 C C . GLU A 1 77 ? 10.984 17.969 -3.15 1 88.62 77 GLU A C 1
ATOM 580 O O . GLU A 1 77 ? 11.898 18.703 -3.514 1 88.62 77 GLU A O 1
ATOM 585 N N . SER A 1 78 ? 11.164 16.984 -2.486 1 84 78 SER A N 1
ATOM 586 C CA . SER A 1 78 ? 12.469 16.797 -1.866 1 84 78 SER A CA 1
ATOM 587 C C . SER A 1 78 ? 13.469 16.219 -2.861 1 84 78 SER A C 1
ATOM 589 O O . SER A 1 78 ? 13.172 15.258 -3.57 1 84 78 SER A O 1
ATOM 591 N N . GLY A 1 79 ? 14.648 16.906 -3.051 1 84.94 79 GLY A N 1
ATOM 592 C CA . GLY A 1 79 ? 15.789 16.297 -3.725 1 84.94 79 GLY A CA 1
ATOM 593 C C . GLY A 1 79 ? 16.391 15.148 -2.943 1 84.94 79 GLY A C 1
ATOM 594 O O . GLY A 1 79 ? 15.945 14.828 -1.841 1 84.94 79 GLY A O 1
ATOM 595 N N . ILE A 1 80 ? 17.453 14.516 -3.48 1 79.88 80 ILE A N 1
ATOM 596 C CA . ILE A 1 80 ? 18.062 13.32 -2.904 1 79.88 80 ILE A CA 1
ATOM 597 C C . ILE A 1 80 ? 18.5 13.609 -1.472 1 79.88 80 ILE A C 1
ATOM 599 O O . ILE A 1 80 ? 18.172 12.852 -0.551 1 79.88 80 ILE A O 1
ATOM 603 N N . ALA A 1 81 ? 19.375 14.641 -1.249 1 78.5 81 ALA A N 1
ATOM 604 C CA . ALA A 1 81 ? 19.828 15.008 0.093 1 78.5 81 ALA A CA 1
ATOM 605 C C . ALA A 1 81 ? 18.641 15.281 1.008 1 78.5 81 ALA A C 1
ATOM 607 O O . ALA A 1 81 ? 18.656 14.914 2.184 1 78.5 81 ALA A O 1
ATOM 608 N N . ASN A 1 82 ? 17.656 15.773 0.523 1 85.94 82 ASN A N 1
ATOM 609 C CA . ASN A 1 82 ? 16.469 16.094 1.297 1 85.94 82 ASN A CA 1
ATOM 610 C C . ASN A 1 82 ? 15.641 14.844 1.596 1 85.94 82 ASN A C 1
ATOM 612 O O . ASN A 1 82 ? 15.039 14.734 2.666 1 85.94 82 ASN A O 1
ATOM 616 N N . GLN A 1 83 ? 15.828 13.844 0.729 1 91.75 83 GLN A N 1
ATOM 617 C CA . GLN A 1 83 ? 15.078 12.617 0.955 1 91.75 83 GLN A CA 1
ATOM 618 C C . GLN A 1 83 ? 15.656 11.82 2.123 1 91.75 83 GLN A C 1
ATOM 620 O O . GLN A 1 83 ? 14.906 11.258 2.928 1 91.75 83 GLN A O 1
ATOM 625 N N . MET A 1 84 ? 16.969 11.844 2.184 1 91.62 84 MET A N 1
ATOM 626 C CA . MET A 1 84 ? 17.625 11.172 3.299 1 91.62 84 MET A CA 1
ATOM 627 C C . MET A 1 84 ? 17.281 11.852 4.621 1 91.62 84 MET A C 1
ATOM 629 O O . MET A 1 84 ? 16.953 11.18 5.602 1 91.62 84 MET A O 1
ATOM 633 N N . ARG A 1 85 ? 17.391 13.125 4.613 1 93.75 85 ARG A N 1
ATOM 634 C CA . ARG A 1 85 ? 17.062 13.898 5.809 1 93.75 85 ARG A CA 1
ATOM 635 C C . ARG A 1 85 ? 15.602 13.734 6.188 1 93.75 85 ARG A C 1
ATOM 637 O O . ARG A 1 85 ? 15.273 13.594 7.367 1 93.75 85 ARG A O 1
ATOM 644 N N . LEU A 1 86 ? 14.719 13.758 5.285 1 95.75 86 LEU A N 1
ATOM 645 C CA . LEU A 1 86 ? 13.289 13.547 5.508 1 95.75 86 LEU A CA 1
ATOM 646 C C . LEU A 1 86 ? 13.031 12.195 6.164 1 95.75 86 LEU A C 1
ATOM 648 O O . LEU A 1 86 ? 12.289 12.109 7.145 1 95.75 86 LEU A O 1
ATOM 652 N N . THR A 1 87 ? 13.664 11.172 5.629 1 96.44 87 THR A N 1
ATOM 653 C CA . THR A 1 87 ? 13.547 9.836 6.184 1 96.44 87 THR A CA 1
ATOM 654 C C . THR A 1 87 ? 13.945 9.82 7.656 1 96.44 87 THR A C 1
ATOM 656 O O . THR A 1 87 ? 13.234 9.266 8.492 1 96.44 87 THR A O 1
ATOM 659 N N . GLU A 1 88 ? 15.047 10.492 7.93 1 96 88 GLU A N 1
ATOM 660 C CA . GLU A 1 88 ? 15.539 10.562 9.305 1 96 88 GLU A CA 1
ATOM 661 C C . GLU A 1 88 ? 14.539 11.273 10.211 1 96 88 GLU A C 1
ATOM 663 O O . GLU A 1 88 ? 14.289 10.828 11.336 1 96 88 GLU A O 1
ATOM 668 N N . LEU A 1 89 ? 14.055 12.32 9.758 1 96.75 89 LEU A N 1
ATOM 669 C CA . LEU A 1 89 ? 13.109 13.109 10.539 1 96.75 89 LEU A CA 1
ATOM 670 C C . LEU A 1 89 ? 11.836 12.32 10.805 1 96.75 89 LEU A C 1
ATOM 672 O O . LEU A 1 89 ? 11.297 12.352 11.914 1 96.75 89 LEU A O 1
ATOM 676 N N . ILE A 1 90 ? 11.336 11.578 9.852 1 97.56 90 ILE A N 1
ATOM 677 C CA . ILE A 1 90 ? 10.148 10.75 10.016 1 97.56 90 ILE A CA 1
ATOM 678 C C . ILE A 1 90 ? 10.43 9.641 11.031 1 97.56 90 ILE A C 1
ATOM 680 O O . ILE A 1 90 ? 9.609 9.383 11.914 1 97.56 90 ILE A O 1
ATOM 684 N N . LEU A 1 91 ? 11.609 9.031 10.922 1 97 91 LEU A N 1
ATOM 685 C CA . LEU A 1 91 ? 11.977 7.91 11.781 1 97 91 LEU A CA 1
ATOM 686 C C . LEU A 1 91 ? 12.172 8.375 13.227 1 97 91 LEU A C 1
ATOM 688 O O . LEU A 1 91 ? 11.898 7.621 14.164 1 97 91 LEU A O 1
ATOM 692 N N . ASN A 1 92 ? 12.625 9.57 13.383 1 96.56 92 ASN A N 1
ATOM 693 C CA . ASN A 1 92 ? 12.906 10.102 14.711 1 96.56 92 ASN A CA 1
ATOM 694 C C . ASN A 1 92 ? 11.633 10.594 15.398 1 96.56 92 ASN A C 1
ATOM 696 O O . ASN A 1 92 ? 11.609 10.773 16.609 1 96.56 92 ASN A O 1
ATOM 700 N N . ASP A 1 93 ? 10.648 10.891 14.641 1 96.38 93 ASP A N 1
ATOM 701 C CA . ASP A 1 93 ? 9.352 11.242 15.211 1 96.38 93 ASP A CA 1
ATOM 702 C C . ASP A 1 93 ? 8.484 10.008 15.414 1 96.38 93 ASP A C 1
ATOM 704 O O . ASP A 1 93 ? 7.797 9.562 14.492 1 96.38 93 ASP A O 1
ATOM 708 N N . GLN A 1 94 ? 8.336 9.469 16.625 1 94.38 94 GLN A N 1
ATOM 709 C CA . GLN A 1 94 ? 7.691 8.195 16.938 1 94.38 94 GLN A CA 1
ATOM 710 C C . GLN A 1 94 ? 6.184 8.281 16.719 1 94.38 94 GLN A C 1
ATOM 712 O O . GLN A 1 94 ? 5.523 7.258 16.516 1 94.38 94 GLN A O 1
ATOM 717 N N . ASP A 1 95 ? 5.699 9.5 16.766 1 96.44 95 ASP A N 1
ATOM 718 C CA . ASP A 1 95 ? 4.25 9.664 16.703 1 96.44 95 ASP A CA 1
ATOM 719 C C . ASP A 1 95 ? 3.814 10.078 15.289 1 96.44 95 ASP A C 1
ATOM 721 O O . ASP A 1 95 ? 2.621 10.227 15.023 1 96.44 95 ASP A O 1
ATOM 725 N N . PHE A 1 96 ? 4.691 10.234 14.344 1 97.88 96 PHE A N 1
ATOM 726 C CA . PHE A 1 96 ? 4.414 10.797 13.031 1 97.88 96 PHE A CA 1
ATOM 727 C C . PHE A 1 96 ? 3.273 10.055 12.352 1 97.88 96 PHE A C 1
ATOM 729 O O . PHE A 1 96 ? 2.254 10.648 12 1 97.88 96 PHE A O 1
ATOM 736 N N . PHE A 1 97 ? 3.402 8.766 12.219 1 98.12 97 PHE A N 1
ATOM 737 C CA . PHE A 1 97 ? 2.428 7.98 11.469 1 98.12 97 PHE A CA 1
ATOM 738 C C . PHE A 1 97 ? 1.116 7.871 12.242 1 98.12 97 PHE A C 1
ATOM 740 O O . PHE A 1 97 ? 0.037 7.898 11.641 1 98.12 97 PHE A O 1
ATOM 747 N N . GLN A 1 98 ? 1.28 7.746 13.523 1 97.69 98 GLN A N 1
ATOM 748 C CA . GLN A 1 98 ? 0.071 7.688 14.344 1 97.69 98 GLN A CA 1
ATOM 749 C C . GLN A 1 98 ? -0.773 8.945 14.164 1 97.69 98 GLN A C 1
ATOM 751 O O . GLN A 1 98 ? -1.986 8.859 13.961 1 97.69 98 GLN A O 1
ATOM 756 N N . LYS A 1 99 ? -0.13 10.008 14.234 1 98.38 99 LYS A N 1
ATOM 757 C CA . LYS A 1 99 ? -0.819 11.281 14.07 1 98.38 99 LYS A CA 1
ATOM 758 C C . LYS A 1 99 ? -1.378 11.43 12.656 1 98.38 99 LYS A C 1
ATOM 760 O O . LYS A 1 99 ? -2.484 11.938 12.469 1 98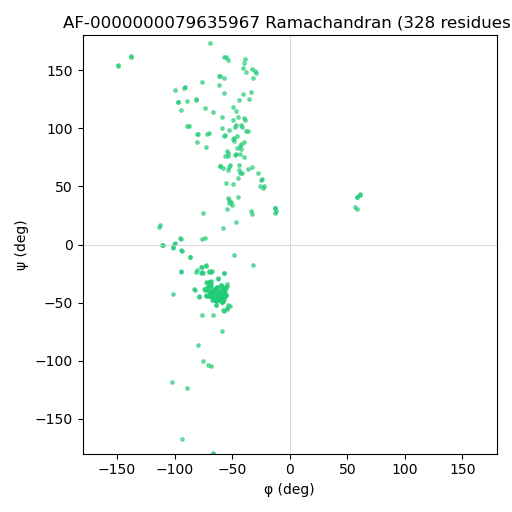.38 99 LYS A O 1
ATOM 765 N N . LEU A 1 100 ? -0.667 11.016 11.672 1 98.56 100 LEU A N 1
ATOM 766 C CA . LEU A 1 100 ? -1.114 11.07 10.289 1 98.56 100 LEU A CA 1
ATOM 767 C C . LEU A 1 100 ? -2.369 10.234 10.086 1 98.56 100 LEU A C 1
ATOM 769 O O . LEU A 1 100 ? -3.312 10.664 9.422 1 98.56 100 LEU A O 1
ATOM 773 N N . MET A 1 101 ? -2.404 9.062 10.703 1 98 101 MET A N 1
ATOM 774 C CA . MET A 1 101 ? -3.559 8.18 10.57 1 98 101 MET A CA 1
ATOM 775 C C . MET A 1 101 ? -4.75 8.719 11.359 1 98 101 MET A C 1
ATOM 777 O O . MET A 1 101 ? -5.898 8.555 10.938 1 98 101 MET A O 1
ATOM 781 N N . GLU A 1 102 ? -4.43 9.367 12.453 1 98.31 102 GLU A N 1
ATOM 782 C CA . GLU A 1 102 ? -5.504 10.047 13.172 1 98.31 102 GLU A CA 1
ATOM 783 C C . GLU A 1 102 ? -6.152 11.125 12.305 1 98.31 102 GLU A C 1
ATOM 785 O O . GLU A 1 102 ? -7.379 11.242 12.266 1 98.31 102 GLU A O 1
ATOM 790 N N . LEU A 1 103 ? -5.398 11.945 11.664 1 98.5 103 LEU A N 1
ATOM 791 C CA . LEU A 1 103 ? -5.918 12.969 10.758 1 98.5 103 LEU A CA 1
ATOM 792 C C . LEU A 1 103 ? -6.719 12.336 9.625 1 98.5 103 LEU A C 1
ATOM 794 O O . LEU A 1 103 ? -7.734 12.891 9.195 1 98.5 103 LEU A O 1
ATOM 798 N N . PHE A 1 104 ? -6.305 11.188 9.141 1 98 104 PHE A N 1
ATOM 799 C CA . PHE A 1 104 ? -7.051 10.453 8.125 1 98 104 PHE A CA 1
ATOM 800 C C . PHE A 1 104 ? -8.453 10.125 8.617 1 98 104 PHE A C 1
ATOM 802 O O . PHE A 1 104 ? -9.438 10.375 7.91 1 98 104 PHE A O 1
ATOM 809 N N . ARG A 1 105 ? -8.492 9.617 9.773 1 97.38 105 ARG A N 1
ATOM 810 C CA . ARG A 1 105 ? -9.797 9.258 10.328 1 97.38 105 ARG A CA 1
ATOM 811 C C . ARG A 1 105 ? -10.68 10.484 10.492 1 97.38 105 ARG A C 1
ATOM 813 O O . ARG A 1 105 ? -11.875 10.438 10.203 1 97.38 105 ARG A O 1
ATOM 820 N N . ILE A 1 106 ? -10.094 11.5 10.953 1 97.69 106 ILE A N 1
ATOM 821 C CA . ILE A 1 106 ? -10.828 12.75 11.117 1 97.69 106 ILE A CA 1
ATOM 822 C C . ILE A 1 106 ? -11.375 13.211 9.773 1 97.69 106 ILE A C 1
ATOM 824 O O . ILE A 1 106 ? -12.562 13.539 9.648 1 97.69 106 ILE A O 1
ATOM 828 N N . CYS A 1 107 ? -10.555 13.234 8.758 1 96.94 107 CYS A N 1
ATOM 829 C CA . CYS A 1 107 ? -10.953 13.664 7.422 1 96.94 107 CYS A CA 1
ATOM 830 C C . CYS A 1 107 ? -12.023 12.742 6.852 1 96.94 107 CYS A C 1
ATOM 832 O O . CYS A 1 107 ? -12.945 13.203 6.168 1 96.94 107 CYS A O 1
ATOM 834 N N . GLU A 1 108 ? -11.82 11.484 7.07 1 94.88 108 GLU A N 1
ATOM 835 C CA . GLU A 1 108 ? -12.805 10.508 6.609 1 94.88 108 GLU A CA 1
ATOM 836 C C . GLU A 1 108 ? -14.172 10.758 7.234 1 94.88 108 GLU A C 1
ATOM 838 O O . GLU A 1 108 ? -15.188 10.781 6.531 1 94.88 108 GLU A O 1
ATOM 843 N N . ASP A 1 109 ? -14.172 11.047 8.484 1 94.81 109 ASP A N 1
ATOM 844 C CA . ASP A 1 109 ? -15.414 11.266 9.219 1 94.81 109 ASP A CA 1
ATOM 845 C C . ASP A 1 109 ? -16.078 12.57 8.781 1 94.81 109 ASP A C 1
ATOM 847 O O . ASP A 1 109 ? -17.312 12.656 8.727 1 94.81 109 ASP A O 1
ATOM 851 N N . LEU A 1 110 ? -15.305 13.469 8.438 1 95.19 110 LEU A N 1
ATOM 852 C CA . LEU A 1 110 ? -15.812 14.789 8.07 1 95.19 110 LEU A CA 1
ATOM 853 C C . LEU A 1 110 ? -16.016 14.898 6.562 1 95.19 110 LEU A C 1
ATOM 855 O O . LEU A 1 110 ? -16.453 15.938 6.062 1 95.19 110 LEU A O 1
ATOM 859 N N . GLU A 1 111 ? -15.625 13.852 5.875 1 93.12 111 GLU A N 1
ATOM 860 C CA . GLU A 1 111 ? -15.664 13.828 4.418 1 93.12 111 GLU A CA 1
ATOM 861 C C . GLU A 1 111 ? -14.859 14.984 3.826 1 93.12 111 GLU A C 1
ATOM 863 O O . GLU A 1 111 ? -15.305 15.648 2.891 1 93.12 111 GLU A O 1
ATOM 868 N N . ASN A 1 112 ? -13.844 15.328 4.527 1 95.12 112 ASN A N 1
ATOM 869 C CA . ASN A 1 112 ? -12.891 16.328 4.047 1 95.12 112 ASN A CA 1
ATOM 870 C C . ASN A 1 112 ? -12.039 15.781 2.906 1 95.12 112 ASN A C 1
ATOM 872 O O . ASN A 1 112 ? -10.969 15.219 3.141 1 95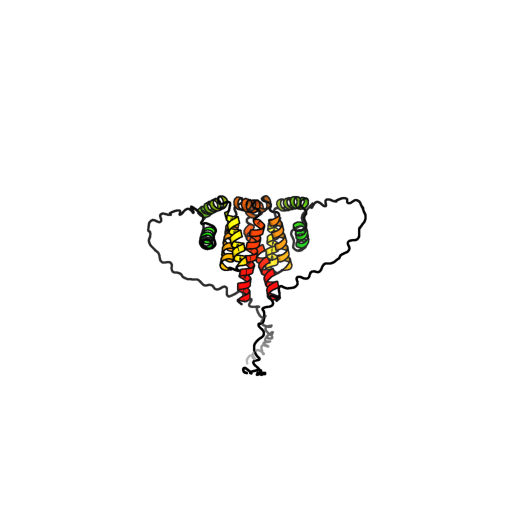.12 112 ASN A O 1
ATOM 876 N N . MET A 1 113 ? -12.352 15.984 1.691 1 92.81 113 MET A N 1
ATOM 877 C CA . MET A 1 113 ? -11.734 15.391 0.51 1 92.81 113 MET A CA 1
ATOM 878 C C . MET A 1 113 ? -10.328 15.945 0.289 1 92.81 113 MET A C 1
ATOM 880 O O . MET A 1 113 ? -9.43 15.211 -0.113 1 92.81 113 MET A O 1
ATOM 884 N N . ASP A 1 114 ? -10.18 17.25 0.522 1 94.75 114 ASP A N 1
ATOM 885 C CA . ASP A 1 114 ? -8.852 17.844 0.388 1 94.75 114 ASP A CA 1
ATOM 886 C C . ASP A 1 114 ? -7.852 17.188 1.327 1 94.75 114 ASP A C 1
ATOM 888 O O . ASP A 1 114 ? -6.75 16.812 0.911 1 94.75 114 ASP A O 1
ATOM 892 N N . GLY A 1 115 ? -8.281 16.984 2.566 1 97.06 115 GLY A N 1
ATOM 893 C CA . GLY A 1 115 ? -7.438 16.297 3.537 1 97.06 115 GLY A CA 1
ATOM 894 C C . GLY A 1 115 ? -7.113 14.867 3.148 1 97.06 115 GLY A C 1
ATOM 895 O O . GLY A 1 115 ? -5.961 14.438 3.238 1 97.06 115 GLY A O 1
ATOM 896 N N . LEU A 1 116 ? -8.125 14.148 2.674 1 96.31 116 LEU A N 1
ATOM 897 C CA . LEU A 1 116 ? -7.938 12.766 2.248 1 96.31 116 LEU A CA 1
ATOM 898 C C . LEU A 1 116 ? -6.945 12.68 1.095 1 96.31 116 LEU A C 1
ATOM 900 O O . LEU A 1 116 ? -6.059 11.82 1.096 1 96.31 116 LEU A O 1
ATOM 904 N N . HIS A 1 117 ? -7.047 13.578 0.218 1 94.88 117 HIS A N 1
ATOM 905 C CA . HIS A 1 117 ? -6.164 13.609 -0.941 1 94.88 117 HIS A CA 1
ATOM 906 C C . HIS A 1 117 ? -4.727 13.922 -0.531 1 94.88 117 HIS A C 1
ATOM 908 O O . HIS A 1 117 ? -3.787 13.289 -1.02 1 94.88 117 HIS A O 1
ATOM 914 N N . MET A 1 118 ? -4.598 14.891 0.303 1 96.56 118 MET A N 1
ATOM 915 C CA . MET A 1 118 ? -3.258 15.25 0.752 1 96.56 118 MET A CA 1
ATOM 916 C C . MET A 1 118 ? -2.607 14.094 1.506 1 96.56 118 MET A C 1
ATOM 918 O O . MET A 1 118 ? -1.435 13.781 1.288 1 96.56 118 MET A O 1
ATOM 922 N N . ILE A 1 119 ? -3.338 13.492 2.389 1 98.06 119 ILE A N 1
ATOM 923 C CA . ILE A 1 119 ? -2.811 12.375 3.166 1 98.06 119 ILE A CA 1
ATOM 924 C C . ILE A 1 119 ? -2.428 11.227 2.229 1 98.06 119 ILE A C 1
ATOM 926 O O . ILE A 1 119 ? -1.38 10.602 2.4 1 98.06 119 ILE A O 1
ATOM 930 N N . PHE A 1 120 ? -3.307 11.023 1.27 1 95.44 120 PHE A N 1
ATOM 931 C CA . PHE A 1 120 ? -2.992 10.016 0.261 1 95.44 120 PHE A CA 1
ATOM 932 C C . PHE A 1 120 ? -1.63 10.289 -0.367 1 95.44 120 PHE A C 1
ATOM 934 O O . PHE A 1 120 ? -0.769 9.406 -0.399 1 95.44 120 PHE A O 1
ATOM 941 N N . LYS A 1 121 ? -1.376 11.484 -0.859 1 95.81 121 LYS A N 1
ATOM 942 C CA . LYS A 1 121 ? -0.138 11.852 -1.539 1 95.81 121 LYS A CA 1
ATOM 943 C C . LYS A 1 121 ? 1.056 11.766 -0.593 1 95.81 121 LYS A C 1
ATOM 945 O O . LYS A 1 121 ? 2.152 11.383 -1.004 1 95.81 121 LYS A O 1
ATOM 950 N N . ILE A 1 122 ? 0.856 12.141 0.633 1 98 122 ILE A N 1
ATOM 951 C CA . ILE A 1 122 ? 1.918 12.07 1.631 1 98 122 ILE A CA 1
ATOM 952 C C . ILE A 1 122 ? 2.322 10.617 1.854 1 98 122 ILE A C 1
ATOM 954 O O . ILE A 1 122 ? 3.506 10.281 1.785 1 98 122 ILE A O 1
ATOM 958 N N . VAL A 1 123 ? 1.324 9.727 2.137 1 97.25 123 VAL A N 1
ATOM 959 C CA . VAL A 1 123 ? 1.581 8.312 2.375 1 97.25 123 VAL A CA 1
ATOM 960 C C . VAL A 1 123 ? 2.264 7.695 1.154 1 97.25 123 VAL A C 1
ATOM 962 O O . VAL A 1 123 ? 3.289 7.023 1.281 1 97.25 123 VAL A O 1
ATOM 965 N N . LYS A 1 124 ? 1.696 7.953 0.035 1 94.69 124 LYS A N 1
ATOM 966 C CA . LYS A 1 124 ? 2.268 7.441 -1.208 1 94.69 124 LYS A CA 1
ATOM 967 C C . LYS A 1 124 ? 3.701 7.926 -1.395 1 94.69 124 LYS A C 1
ATOM 969 O O . LYS A 1 124 ? 4.59 7.137 -1.72 1 94.69 124 LYS A O 1
ATOM 974 N N . GLY A 1 125 ? 3.959 9.195 -1.197 1 95.44 125 GLY A N 1
ATOM 975 C CA . GLY A 1 125 ? 5.297 9.75 -1.313 1 95.44 125 GLY A CA 1
ATOM 976 C C . GLY A 1 125 ? 6.289 9.117 -0.359 1 95.44 125 GLY A C 1
ATOM 977 O O . GLY A 1 125 ? 7.438 8.852 -0.73 1 95.44 125 GLY A O 1
ATOM 978 N N . ILE A 1 126 ? 5.871 8.852 0.809 1 96.88 126 ILE A N 1
ATOM 979 C CA . ILE A 1 126 ? 6.742 8.258 1.813 1 96.88 126 ILE A CA 1
ATOM 980 C C . ILE A 1 126 ? 7.07 6.816 1.421 1 96.88 126 ILE A C 1
ATOM 982 O O . ILE A 1 126 ? 8.219 6.379 1.534 1 96.88 126 ILE A O 1
ATOM 986 N N . ILE A 1 127 ? 6.086 6.062 0.97 1 93.88 127 ILE A N 1
ATOM 987 C CA . ILE A 1 127 ? 6.281 4.688 0.533 1 93.88 127 ILE A CA 1
ATOM 988 C C . ILE A 1 127 ? 7.277 4.648 -0.622 1 93.88 127 ILE A C 1
ATOM 990 O O . ILE A 1 127 ? 8.141 3.766 -0.678 1 93.88 127 ILE A O 1
ATOM 994 N N . LEU A 1 128 ? 7.254 5.641 -1.44 1 90.94 128 LEU A N 1
ATOM 995 C CA . LEU A 1 128 ? 8.094 5.68 -2.631 1 90.94 128 LEU A CA 1
ATOM 996 C C . LEU A 1 128 ? 9.531 6.027 -2.268 1 90.94 128 LEU A C 1
ATOM 998 O O . LEU A 1 128 ? 10.445 5.844 -3.08 1 90.94 128 LEU A O 1
ATOM 1002 N N . LEU A 1 129 ? 9.711 6.602 -1.1 1 91.38 129 LEU A N 1
ATOM 1003 C CA . LEU A 1 129 ? 11.086 6.777 -0.65 1 91.38 129 LEU A CA 1
ATOM 1004 C C . LEU A 1 129 ? 11.812 5.438 -0.608 1 91.38 129 LEU A C 1
ATOM 1006 O O . LEU A 1 129 ? 13.047 5.398 -0.566 1 91.38 129 LEU A O 1
ATOM 1010 N N . ASN A 1 130 ? 11.055 4.434 -0.476 1 88.75 130 ASN A N 1
ATOM 1011 C CA . ASN A 1 130 ? 11.578 3.076 -0.555 1 88.75 130 ASN A CA 1
ATOM 1012 C C . ASN A 1 130 ? 12.617 2.811 0.532 1 88.75 130 ASN A C 1
ATOM 1014 O O . ASN A 1 130 ? 13.68 2.258 0.257 1 88.75 130 ASN A O 1
ATOM 1018 N N . SER A 1 131 ? 12.352 3.256 1.736 1 91.62 131 SER A N 1
ATOM 1019 C CA . SER A 1 131 ? 13.234 3.057 2.887 1 91.62 131 SER A CA 1
ATOM 1020 C C . SER A 1 131 ? 12.789 1.855 3.715 1 91.62 131 SER A C 1
ATOM 1022 O O . SER A 1 131 ? 11.68 1.84 4.258 1 91.62 131 SER A O 1
ATOM 1024 N N . ALA A 1 132 ? 13.719 0.913 3.877 1 88.31 132 ALA A N 1
ATOM 1025 C CA . ALA A 1 132 ? 13.422 -0.283 4.66 1 88.31 132 ALA A CA 1
ATOM 1026 C C . ALA A 1 132 ? 13.133 0.072 6.117 1 88.31 132 ALA A C 1
ATOM 1028 O O . ALA A 1 132 ? 12.305 -0.568 6.766 1 88.31 132 ALA A O 1
ATOM 1029 N N . GLN A 1 133 ? 13.836 1.053 6.613 1 92.44 133 GLN A N 1
ATOM 1030 C CA . GLN A 1 133 ? 13.648 1.453 8 1 92.44 133 GLN A CA 1
ATOM 1031 C C . GLN A 1 133 ? 12.25 2.018 8.227 1 92.44 133 GLN A C 1
ATOM 1033 O O . GLN A 1 133 ? 11.641 1.78 9.273 1 92.44 133 GLN A O 1
ATOM 1038 N N . ILE A 1 134 ? 11.734 2.795 7.297 1 94.56 134 ILE A N 1
ATOM 1039 C CA . ILE A 1 134 ? 10.383 3.334 7.395 1 94.56 134 ILE A CA 1
ATOM 1040 C C . ILE A 1 134 ? 9.367 2.191 7.406 1 94.56 134 ILE A C 1
ATOM 1042 O O . ILE A 1 134 ? 8.43 2.195 8.203 1 94.56 134 ILE A O 1
ATOM 1046 N N . PHE A 1 135 ? 9.617 1.244 6.609 1 90.81 135 PHE A N 1
ATOM 1047 C CA . PHE A 1 135 ? 8.688 0.126 6.527 1 90.81 135 PHE A CA 1
ATOM 1048 C C . PHE A 1 135 ? 8.727 -0.708 7.801 1 90.81 135 PHE A C 1
ATOM 1050 O O . PHE A 1 135 ? 7.688 -1.141 8.297 1 90.81 135 PHE A O 1
ATOM 1057 N N . GLU A 1 136 ? 9.867 -0.917 8.273 1 90.62 136 GLU A N 1
ATOM 1058 C CA . GLU A 1 136 ? 9.984 -1.601 9.555 1 90.62 136 GLU A CA 1
ATOM 1059 C C . GLU A 1 136 ? 9.188 -0.873 10.641 1 90.62 136 GLU A C 1
ATOM 1061 O O . GLU A 1 136 ? 8.531 -1.507 11.469 1 90.62 136 GLU A O 1
ATOM 1066 N N . LYS A 1 137 ? 9.289 0.361 10.602 1 93.56 137 LYS A N 1
ATOM 1067 C CA . LYS A 1 137 ? 8.555 1.177 11.562 1 93.56 137 LYS A CA 1
ATOM 1068 C C . LYS A 1 137 ? 7.051 1.016 11.383 1 93.56 137 LYS A C 1
ATOM 1070 O O . LYS A 1 137 ? 6.32 0.805 12.359 1 93.56 137 LYS A O 1
ATOM 1075 N N . ILE A 1 138 ? 6.555 1.106 10.242 1 93.12 138 ILE A N 1
ATOM 1076 C CA . ILE A 1 138 ? 5.133 1.004 9.914 1 93.12 138 ILE A CA 1
ATOM 1077 C C . ILE A 1 138 ? 4.613 -0.373 10.32 1 93.12 138 ILE A C 1
ATOM 1079 O O . ILE A 1 138 ? 3.506 -0.492 10.852 1 93.12 138 ILE A O 1
ATOM 1083 N N . PHE A 1 139 ? 5.359 -1.402 10.078 1 88 139 PHE A N 1
ATOM 1084 C CA . PHE A 1 139 ? 4.98 -2.77 10.414 1 88 139 PHE A CA 1
ATOM 1085 C C . PHE A 1 139 ? 5.059 -2.996 11.922 1 88 139 PHE A C 1
ATOM 1087 O O . PHE A 1 139 ? 4.195 -3.66 12.5 1 88 139 PHE A O 1
ATOM 1094 N N . GLY A 1 140 ? 6.16 -2.486 12.492 1 87.56 140 GLY A N 1
ATOM 1095 C CA . GLY A 1 140 ? 6.348 -2.633 13.93 1 87.56 140 GLY A CA 1
ATOM 1096 C C . GLY A 1 140 ? 5.27 -1.943 14.742 1 87.56 140 GLY A C 1
ATOM 1097 O O . GLY A 1 140 ? 4.902 -2.412 15.82 1 87.56 140 GLY A O 1
ATOM 1098 N N . ASP A 1 141 ? 4.719 -0.948 14.273 1 87.38 141 ASP A N 1
ATOM 1099 C CA . ASP A 1 141 ? 3.693 -0.158 14.945 1 87.38 141 ASP A CA 1
ATOM 1100 C C . ASP A 1 141 ? 2.295 -0.613 14.539 1 87.38 141 ASP A C 1
ATOM 1102 O O . ASP A 1 141 ? 1.298 -0.005 14.938 1 87.38 141 ASP A O 1
ATOM 1106 N N . GLU A 1 142 ? 2.168 -1.651 13.758 1 89.94 142 GLU A N 1
ATOM 1107 C CA . GLU A 1 142 ? 0.905 -2.232 13.312 1 89.94 142 GLU A CA 1
ATOM 1108 C C . GLU A 1 142 ? 0.06 -1.208 12.562 1 89.94 142 GLU A C 1
ATOM 1110 O O . GLU A 1 142 ? -1.158 -1.147 12.742 1 89.94 142 GLU A O 1
ATOM 1115 N N . LEU A 1 143 ? 0.702 -0.415 11.727 1 94.06 143 LEU A N 1
ATOM 1116 C CA . LEU A 1 143 ? 0.047 0.705 11.055 1 94.06 143 LEU A CA 1
ATOM 1117 C C . LEU A 1 143 ? -0.292 0.353 9.617 1 94.06 143 LEU A C 1
ATOM 1119 O O . LEU A 1 143 ? -0.956 1.128 8.922 1 94.06 143 LEU A O 1
ATOM 1123 N N . ILE A 1 144 ? 0.052 -0.802 9.172 1 92.44 144 ILE A N 1
ATOM 1124 C CA . ILE A 1 144 ? -0.038 -1.158 7.762 1 92.44 144 ILE A CA 1
ATOM 1125 C C . ILE A 1 144 ? -1.503 -1.194 7.332 1 92.44 144 ILE A C 1
ATOM 1127 O O . ILE A 1 144 ? -1.851 -0.715 6.25 1 92.44 144 ILE A O 1
ATOM 1131 N N . MET A 1 145 ? -2.352 -1.695 8.125 1 90.25 145 MET A N 1
ATOM 1132 C CA . MET A 1 145 ? -3.775 -1.77 7.805 1 90.25 145 MET A CA 1
ATOM 1133 C C . MET A 1 145 ? -4.367 -0.375 7.633 1 90.25 145 MET A C 1
ATOM 1135 O O . MET A 1 145 ? -5.137 -0.133 6.699 1 90.25 145 MET A O 1
ATOM 1139 N N . ASP A 1 146 ? -4.02 0.47 8.547 1 94.44 146 ASP A N 1
ATOM 1140 C CA . ASP A 1 146 ? -4.5 1.846 8.461 1 94.44 146 ASP A CA 1
ATOM 1141 C C . ASP A 1 146 ? -3.971 2.529 7.199 1 94.44 146 ASP A C 1
ATOM 1143 O O . ASP A 1 146 ? -4.691 3.295 6.555 1 94.44 146 ASP A O 1
ATOM 1147 N N . ILE A 1 147 ? -2.771 2.299 6.875 1 95.44 147 ILE A N 1
ATOM 1148 C CA . ILE A 1 147 ? -2.119 2.912 5.727 1 95.44 147 ILE A CA 1
ATOM 1149 C C . ILE A 1 147 ? -2.773 2.416 4.438 1 95.44 147 ILE A C 1
ATOM 1151 O O . ILE A 1 147 ? -3.148 3.215 3.576 1 95.44 147 ILE A O 1
ATOM 1155 N N . ILE A 1 148 ? -2.977 1.109 4.309 1 93.5 148 ILE A N 1
ATOM 1156 C CA . ILE A 1 148 ? -3.658 0.548 3.146 1 93.5 148 ILE A CA 1
ATOM 1157 C C . ILE A 1 148 ? -5.074 1.117 3.053 1 93.5 148 ILE A C 1
ATOM 1159 O O . ILE A 1 148 ? -5.523 1.504 1.972 1 93.5 148 ILE A O 1
ATOM 1163 N N . GLY A 1 149 ? -5.777 1.168 4.172 1 92.81 149 GLY A N 1
ATOM 1164 C CA . GLY A 1 149 ? -7.094 1.783 4.219 1 92.81 149 GLY A CA 1
ATOM 1165 C C . GLY A 1 149 ? -7.098 3.221 3.73 1 92.81 149 GLY A C 1
ATOM 1166 O O . GLY A 1 149 ? -8.016 3.637 3.02 1 92.81 149 GLY A O 1
ATOM 1167 N N . SER A 1 150 ? -6.172 3.953 4.117 1 95.56 150 SER A N 1
ATOM 1168 C CA . SER A 1 150 ? -6.09 5.352 3.707 1 95.56 150 SER A CA 1
ATOM 1169 C C . SER A 1 150 ? -5.902 5.48 2.199 1 95.56 150 SER A C 1
ATOM 1171 O O . SER A 1 150 ? -6.457 6.383 1.572 1 95.56 150 SER A O 1
ATOM 1173 N N . LEU A 1 151 ? -5.09 4.613 1.595 1 94.12 151 LEU A N 1
ATOM 1174 C CA . LEU A 1 151 ? -4.859 4.594 0.154 1 94.12 151 LEU A CA 1
ATOM 1175 C C . LEU A 1 151 ? -6.137 4.227 -0.594 1 94.12 151 LEU A C 1
ATOM 1177 O O . LEU A 1 151 ? -6.504 4.883 -1.569 1 94.12 151 LEU A O 1
ATOM 1181 N N . GLU A 1 152 ? -6.816 3.254 -0.129 1 91.12 152 GLU A N 1
ATOM 1182 C CA . GLU A 1 152 ? -8.07 2.803 -0.729 1 91.12 152 GLU A CA 1
ATOM 1183 C C . GLU A 1 152 ? -9.141 3.883 -0.642 1 91.12 152 GLU A C 1
ATOM 1185 O O . GLU A 1 152 ? -9.82 4.18 -1.632 1 91.12 152 GLU A O 1
ATOM 1190 N N . CYS A 1 153 ? -9.266 4.418 0.494 1 92.12 153 CYS A N 1
ATOM 1191 C CA . CYS A 1 153 ? -10.281 5.434 0.73 1 92.12 153 CYS A CA 1
ATOM 1192 C C . CYS A 1 153 ? -10.078 6.637 -0.181 1 92.12 153 CYS A C 1
ATOM 1194 O O . CYS A 1 153 ? -11.016 7.102 -0.826 1 92.12 153 CYS A O 1
ATOM 1196 N N . ALA A 1 154 ? -8.93 7.07 -0.24 1 88.62 154 ALA A N 1
ATOM 1197 C CA . ALA A 1 154 ? -8.625 8.242 -1.059 1 88.62 154 ALA A CA 1
ATOM 1198 C C . ALA A 1 154 ? -8.82 7.941 -2.541 1 88.62 154 ALA A C 1
ATOM 1200 O O . ALA A 1 154 ? -9.312 8.789 -3.293 1 88.62 154 ALA A O 1
ATOM 1201 N N . THR A 1 155 ? -8.445 6.812 -2.979 1 89.12 155 THR A N 1
ATOM 1202 C CA . THR A 1 155 ? -8.641 6.398 -4.363 1 89.12 155 THR A CA 1
ATOM 1203 C C . THR A 1 155 ? -10.125 6.398 -4.719 1 89.12 155 THR A C 1
ATOM 1205 O O . THR A 1 155 ? -10.516 6.883 -5.781 1 89.12 155 THR A O 1
ATOM 1208 N N . LEU A 1 156 ? -10.945 5.945 -3.852 1 86.81 156 LEU A N 1
ATOM 1209 C CA . LEU A 1 156 ? -12.391 5.91 -4.051 1 86.81 156 LEU A CA 1
ATOM 1210 C C . LEU A 1 156 ? -12.969 7.32 -4.09 1 86.81 156 LEU A C 1
ATOM 1212 O O . LEU A 1 156 ? -13.836 7.617 -4.914 1 86.81 156 LEU A O 1
ATOM 1216 N N . SER A 1 157 ? -12.539 8.109 -3.199 1 85.12 157 SER A N 1
ATOM 1217 C CA . SER A 1 157 ? -13.055 9.469 -3.104 1 85.12 157 SER A CA 1
ATOM 1218 C C . SER A 1 157 ? -12.734 10.273 -4.363 1 85.12 157 SER A C 1
ATOM 1220 O O . SER A 1 157 ? -13.562 11.055 -4.836 1 85.12 157 SER A O 1
ATOM 1222 N N . GLU A 1 158 ? -11.562 10.078 -4.84 1 80.56 158 GLU A N 1
ATOM 1223 C CA . GLU A 1 158 ? -11.156 10.781 -6.051 1 80.56 158 GLU A CA 1
ATOM 1224 C C . GLU A 1 158 ? -11.992 10.328 -7.254 1 80.56 158 GLU A C 1
ATOM 1226 O O . GLU A 1 158 ? -12.344 11.141 -8.109 1 80.56 158 GLU A O 1
ATOM 1231 N N . PHE A 1 159 ? -12.242 9.109 -7.336 1 77.81 159 PHE A N 1
ATOM 1232 C CA . PHE A 1 159 ? -13.008 8.562 -8.445 1 77.81 159 PHE A CA 1
ATOM 1233 C C . PHE A 1 159 ? -14.469 8.969 -8.352 1 77.81 159 PHE A C 1
ATOM 1235 O O . PHE A 1 159 ? -15.109 9.258 -9.367 1 77.81 159 PHE A O 1
ATOM 1242 N N . SER A 1 160 ? -15.039 8.883 -7.207 1 74.06 160 SER A N 1
ATOM 1243 C CA . SER A 1 160 ? -16.422 9.312 -7.02 1 74.06 160 SER A CA 1
ATOM 1244 C C . SER A 1 160 ? -16.625 10.766 -7.457 1 74.06 160 SER A C 1
ATOM 1246 O O . SER A 1 160 ? -17.641 11.109 -8.055 1 74.06 160 SER A O 1
ATOM 1248 N N . GLU A 1 161 ? -15.688 11.516 -7.199 1 68.56 161 GLU A N 1
ATOM 1249 C CA . GLU A 1 161 ? -15.75 12.914 -7.605 1 68.56 161 GLU A CA 1
ATOM 1250 C C . GLU A 1 161 ? -15.672 13.055 -9.125 1 68.56 161 GLU A C 1
ATOM 1252 O O . GLU A 1 161 ? -16.344 13.906 -9.711 1 68.56 161 GLU A O 1
ATOM 1257 N N . ARG A 1 162 ? -14.883 12.133 -9.672 1 60.69 162 ARG A N 1
ATOM 1258 C CA . ARG A 1 162 ? -14.727 12.203 -11.125 1 60.69 162 ARG A CA 1
ATOM 1259 C C . ARG A 1 162 ? -15.93 11.594 -11.836 1 60.69 162 ARG A C 1
ATOM 1261 O O . ARG A 1 162 ? -16.281 12.008 -12.945 1 60.69 162 ARG A O 1
ATOM 1268 N N . THR A 1 163 ? -16.375 10.438 -11.383 1 56.91 163 THR A N 1
ATOM 1269 C CA . THR A 1 163 ? -17.531 9.789 -12.008 1 56.91 163 THR A CA 1
ATOM 1270 C C . THR A 1 163 ? -18.797 10.602 -11.773 1 56.91 163 THR A C 1
ATOM 1272 O O . THR A 1 163 ? -19.719 10.578 -12.594 1 56.91 163 THR A O 1
ATOM 1275 N N . CYS A 1 164 ? -18.969 11.172 -10.672 1 43.81 164 CYS A N 1
ATOM 1276 C CA . CYS A 1 164 ? -20.125 12.055 -10.5 1 43.81 164 CYS A CA 1
ATOM 1277 C C . CYS A 1 164 ? -19.969 13.312 -11.344 1 43.81 164 CYS A C 1
ATOM 1279 O O . CYS A 1 164 ? -20.953 14.023 -11.578 1 43.81 164 CYS A O 1
ATOM 1281 N N . CYS A 1 165 ? -18.828 13.586 -11.625 1 39.12 165 CYS A N 1
ATOM 1282 C CA . CYS A 1 165 ? -18.703 14.82 -12.398 1 39.12 165 CYS A CA 1
ATOM 1283 C C . CYS A 1 165 ? -18.859 14.555 -13.891 1 39.12 165 CYS A C 1
ATOM 1285 O O . CYS A 1 165 ? -18.781 15.477 -14.703 1 39.12 165 CYS A O 1
ATOM 1287 N N . PHE A 1 166 ? -18.875 13.375 -14.438 1 34.03 166 PHE A N 1
ATOM 1288 C CA . PHE A 1 166 ? -19.297 13.406 -15.836 1 34.03 166 PHE A CA 1
ATOM 1289 C C . PHE A 1 166 ? -20.812 13.57 -15.938 1 34.03 166 PHE A C 1
ATOM 1291 O O . PHE A 1 166 ? -21.562 13.008 -15.133 1 34.03 166 PHE A O 1
ATOM 1298 N N . MET B 1 1 ? -78.438 39.031 50.25 1 22.39 1 MET B N 1
ATOM 1299 C CA . MET B 1 1 ? -79 39.375 48.969 1 22.39 1 MET B CA 1
ATOM 1300 C C . MET B 1 1 ? -78.312 38.656 47.812 1 22.39 1 MET B C 1
ATOM 1302 O O . MET B 1 1 ? -79 38.094 46.938 1 22.39 1 MET B O 1
ATOM 1306 N N . PRO B 1 2 ? -77.062 39.094 47.594 1 21.78 2 PRO B N 1
ATOM 1307 C CA . PRO B 1 2 ? -76.75 39.469 46.219 1 21.78 2 PRO B CA 1
ATOM 1308 C C . PRO B 1 2 ? -76.562 38.25 45.312 1 21.78 2 PRO B C 1
ATOM 1310 O O . PRO B 1 2 ? -77.125 38.188 44.25 1 21.78 2 PRO B O 1
ATOM 1313 N N . THR B 1 3 ? -75.25 37.938 45.094 1 24.3 3 THR B N 1
ATOM 1314 C CA . THR B 1 3 ? -74.5 38.062 43.875 1 24.3 3 THR B CA 1
ATOM 1315 C C . THR B 1 3 ? -74.5 36.75 43.094 1 24.3 3 THR B C 1
ATOM 1317 O O . THR B 1 3 ? -74.125 35.688 43.625 1 24.3 3 THR B O 1
ATOM 1320 N N . GLU B 1 4 ? -75.062 36.812 42 1 24.88 4 GLU B N 1
ATOM 1321 C CA . GLU B 1 4 ? -75.812 36 41.031 1 24.88 4 GLU B CA 1
ATOM 1322 C C . GLU B 1 4 ? -74.812 35.094 40.281 1 24.88 4 GLU B C 1
ATOM 1324 O O . GLU B 1 4 ? -75.062 33.875 40.156 1 24.88 4 GLU B O 1
ATOM 1329 N N . PRO B 1 5 ? -73.688 35.688 39.469 1 27.36 5 PRO B N 1
ATOM 1330 C CA . PRO B 1 5 ? -74 35.438 38.062 1 27.36 5 PRO B CA 1
ATOM 1331 C C . PRO B 1 5 ? -73.438 34.094 37.562 1 27.36 5 PRO B C 1
ATOM 1333 O O . PRO B 1 5 ? -72.312 33.719 37.938 1 27.36 5 PRO B O 1
ATOM 1336 N N . PRO B 1 6 ? -74.125 33 36.969 1 25 6 PRO B N 1
ATOM 1337 C CA . PRO B 1 6 ? -74 31.578 36.625 1 25 6 PRO B CA 1
ATOM 1338 C C . PRO B 1 6 ? -73.125 31.359 35.375 1 25 6 PRO B C 1
ATOM 1340 O O . PRO B 1 6 ? -72.5 30.312 35.25 1 25 6 PRO B O 1
ATOM 1343 N N . SER B 1 7 ? -73.062 32.531 34.5 1 19.34 7 SER B N 1
ATOM 1344 C CA . SER B 1 7 ? -73.562 32.062 33.219 1 19.34 7 SER B CA 1
ATOM 1345 C C . SER B 1 7 ? -72.562 31.125 32.531 1 19.34 7 SER B C 1
ATOM 1347 O O . SER B 1 7 ? -72.938 30 32.156 1 19.34 7 SER B O 1
ATOM 1349 N N . ALA B 1 8 ? -71.75 31.672 31.391 1 18.95 8 ALA B N 1
ATOM 1350 C CA . ALA B 1 8 ? -71.875 31.531 29.938 1 18.95 8 ALA B CA 1
ATOM 1351 C C . ALA B 1 8 ? -70.938 30.5 29.375 1 18.95 8 ALA B C 1
ATOM 1353 O O . ALA B 1 8 ? -69.812 30.391 29.844 1 18.95 8 ALA B O 1
ATOM 1354 N N . SER B 1 9 ? -71.438 29.531 28.438 1 19.59 9 SER B N 1
ATOM 1355 C CA . SER B 1 9 ? -71.312 28.281 27.688 1 19.59 9 SER B CA 1
ATOM 1356 C C . SER B 1 9 ? -70.375 28.406 26.531 1 19.59 9 SER B C 1
ATOM 1358 O O . SER B 1 9 ? -70.25 27.516 25.672 1 19.59 9 SER B O 1
ATOM 1360 N N . ARG B 1 10 ? -69.688 29.688 26.422 1 19.31 10 ARG B N 1
ATOM 1361 C CA . ARG B 1 10 ? -69.562 29.906 24.984 1 19.31 10 ARG B CA 1
ATOM 1362 C C . ARG B 1 10 ? -68.812 28.75 24.344 1 19.31 10 ARG B C 1
ATOM 1364 O O . ARG B 1 10 ? -67.688 28.375 24.812 1 19.31 10 ARG B O 1
ATOM 1371 N N . SER B 1 11 ? -69.375 28.203 23.266 1 19.11 11 SER B N 1
ATOM 1372 C CA . SER B 1 11 ? -69.312 27.109 22.312 1 19.11 11 SER B CA 1
ATOM 1373 C C . SER B 1 11 ? -68.188 27.281 21.344 1 19.11 11 SER B C 1
ATOM 1375 O O . SER B 1 11 ? -68 26.469 20.422 1 19.11 11 SER B O 1
ATOM 1377 N N . THR B 1 12 ? -67.312 28.391 21.578 1 19.03 12 THR B N 1
ATOM 1378 C CA . THR B 1 12 ? -66.875 28.859 20.281 1 19.03 12 THR B CA 1
ATOM 1379 C C . THR B 1 12 ? -66.188 27.719 19.5 1 19.03 12 THR B C 1
ATOM 1381 O O . THR B 1 12 ? -65.562 26.844 20.078 1 19.03 12 THR B O 1
ATOM 1384 N N . ASN B 1 13 ? -66.5 27.797 18.156 1 17.73 13 ASN B N 1
ATOM 1385 C CA . ASN B 1 13 ? -66.625 27 16.922 1 17.73 13 ASN B CA 1
ATOM 1386 C C . ASN B 1 13 ? -65.25 26.5 16.422 1 17.73 13 ASN B C 1
ATOM 1388 O O . ASN B 1 13 ? -65.062 25.312 16.219 1 17.73 13 ASN B O 1
ATOM 1392 N N . PRO B 1 14 ? -64.75 27.266 15.227 1 19 14 PRO B N 1
ATOM 1393 C CA . PRO B 1 14 ? -64.75 26.594 13.93 1 19 14 PRO B CA 1
ATOM 1394 C C . PRO B 1 14 ? -63.469 25.844 13.641 1 19 14 PRO B C 1
ATOM 1396 O O . PRO B 1 14 ? -62.5 25.938 14.414 1 19 14 PRO B O 1
ATOM 1399 N N . SER B 1 15 ? -62.812 26.234 12.414 1 18.14 15 SER B N 1
ATOM 1400 C CA . SER B 1 15 ? -62.625 25.562 11.125 1 18.14 15 SER B CA 1
ATOM 1401 C C . SER B 1 15 ? -61.188 25 11 1 18.14 15 SER B C 1
ATOM 1403 O O . SER B 1 15 ? -60.344 25.281 11.828 1 18.14 15 SER B O 1
ATOM 1405 N N . ALA B 1 16 ? -60.406 25.578 9.883 1 18.48 16 ALA B N 1
ATOM 1406 C CA . ALA B 1 16 ? -60.031 24.906 8.625 1 18.48 16 ALA B CA 1
ATOM 1407 C C . ALA B 1 16 ? -58.594 24.438 8.641 1 18.48 16 ALA B C 1
ATOM 1409 O O . ALA B 1 16 ? -58.219 23.516 7.918 1 18.48 16 ALA B O 1
ATOM 1410 N N . ALA B 1 17 ? -57.625 25.328 9.188 1 23.38 17 ALA B N 1
ATOM 1411 C CA . ALA B 1 17 ? -56.594 25.578 8.18 1 23.38 17 ALA B CA 1
ATOM 1412 C C . ALA B 1 17 ? -55.688 24.359 8.016 1 23.38 17 ALA B C 1
ATOM 1414 O O . ALA B 1 17 ? -55.188 23.828 9 1 23.38 17 ALA B O 1
ATOM 1415 N N . SER B 1 18 ? -55.688 23.781 6.809 1 22.28 18 SER B N 1
ATOM 1416 C CA . SER B 1 18 ? -55.344 22.453 6.281 1 22.28 18 SER B CA 1
ATOM 1417 C C . SER B 1 18 ? -53.875 22.172 6.41 1 22.28 18 SER B C 1
ATOM 1419 O O . SER B 1 18 ? -53.469 21.062 6.809 1 22.28 18 SER B O 1
ATOM 1421 N N . PRO B 1 19 ? -52.938 23.125 5.676 1 21 19 PRO B N 1
ATOM 1422 C CA . PRO B 1 19 ? -52.375 22.391 4.547 1 21 19 PRO B CA 1
ATOM 1423 C C . PRO B 1 19 ? -51.219 21.469 4.961 1 21 19 PRO B C 1
ATOM 1425 O O . PRO B 1 19 ? -51.219 20.281 4.613 1 21 19 PRO B O 1
ATOM 1428 N N . SER B 1 20 ? -49.875 22.016 5.031 1 22.98 20 SER B N 1
ATOM 1429 C CA . SER B 1 20 ? -48.906 21.766 3.969 1 22.98 20 SER B CA 1
ATOM 1430 C C . SER B 1 20 ? -48.031 20.547 4.285 1 22.98 20 SER B C 1
ATOM 1432 O O . SER B 1 20 ? -47.938 20.141 5.445 1 22.98 20 SER B O 1
ATOM 1434 N N . PRO B 1 21 ? -46.812 20.406 3.381 1 24.34 21 PRO B N 1
ATOM 1435 C CA . PRO B 1 21 ? -46.125 19.281 2.717 1 24.34 21 PRO B CA 1
ATOM 1436 C C . PRO B 1 21 ? -45.281 18.469 3.672 1 24.34 21 PRO B C 1
ATOM 1438 O O . PRO B 1 21 ? -44.844 18.969 4.719 1 24.34 21 PRO B O 1
ATOM 1441 N N . SER B 1 22 ? -45.344 17.141 3.449 1 22.69 22 SER B N 1
ATOM 1442 C CA . SER B 1 22 ? -44.781 15.875 3.896 1 22.69 22 SER B CA 1
ATOM 1443 C C . SER B 1 22 ? -43.25 15.938 3.977 1 22.69 22 SER B C 1
ATOM 1445 O O . SER B 1 22 ? -42.562 16.188 2.973 1 22.69 22 SER B O 1
ATOM 1447 N N . VAL B 1 23 ? -42.719 16.531 4.949 1 23.28 23 VAL B N 1
ATOM 1448 C CA . VAL B 1 23 ? -41.281 16.594 5.176 1 23.28 23 VAL B CA 1
ATOM 1449 C C . VAL B 1 23 ? -40.656 15.242 4.836 1 23.28 23 VAL B C 1
ATOM 1451 O O . VAL B 1 23 ? -41 14.219 5.422 1 23.28 23 VAL B O 1
ATOM 1454 N N . TYR B 1 24 ? -40.25 15.031 3.504 1 21.06 24 TYR B N 1
ATOM 1455 C CA . TYR B 1 24 ? -39.531 13.898 2.924 1 21.06 24 TYR B CA 1
ATOM 1456 C C . TYR B 1 24 ? -38.344 13.477 3.809 1 21.06 24 TYR B C 1
ATOM 1458 O O . TYR B 1 24 ? -37.438 14.25 4.027 1 21.06 24 TYR B O 1
ATOM 1466 N N . THR B 1 25 ? -38.594 13.164 5.027 1 22.48 25 THR B N 1
ATOM 1467 C CA . THR B 1 25 ? -37.469 12.648 5.809 1 22.48 25 THR B CA 1
ATOM 1468 C C . THR B 1 25 ? -36.625 11.688 4.977 1 22.48 25 THR B C 1
ATOM 1470 O O . THR B 1 25 ? -37.156 10.734 4.398 1 22.48 25 THR B O 1
ATOM 1473 N N . ALA B 1 26 ? -35.5 12.219 4.484 1 21.47 26 ALA B N 1
ATOM 1474 C CA . ALA B 1 26 ? -34.375 11.609 3.777 1 21.47 26 ALA B CA 1
ATOM 1475 C C . ALA B 1 26 ? -34 10.25 4.371 1 21.47 26 ALA B C 1
ATOM 1477 O O . ALA B 1 26 ? -33.562 10.156 5.52 1 21.47 26 ALA B O 1
ATOM 1478 N N . THR B 1 27 ? -34.812 9.164 4.098 1 22.44 27 THR B N 1
ATOM 1479 C CA . THR B 1 27 ? -34.656 7.734 4.324 1 22.44 27 THR B CA 1
ATOM 1480 C C . THR B 1 27 ? -33.25 7.281 3.939 1 22.44 27 THR B C 1
ATOM 1482 O O . THR B 1 27 ? -32.875 7.324 2.766 1 22.44 27 THR B O 1
ATOM 1485 N N . THR B 1 28 ? -32.219 7.777 4.641 1 21.59 28 THR B N 1
ATOM 1486 C CA . THR B 1 28 ? -30.906 7.141 4.477 1 21.59 28 THR B CA 1
ATOM 1487 C C . THR B 1 28 ? -31.047 5.621 4.473 1 21.59 28 THR B C 1
ATOM 1489 O O . THR B 1 28 ? -31.5 5.031 5.453 1 21.59 28 THR B O 1
ATOM 1492 N N . ASN B 1 29 ? -31.484 5.105 3.359 1 22.33 29 ASN B N 1
ATOM 1493 C CA . ASN B 1 29 ? -31.578 3.721 2.898 1 22.33 29 ASN B CA 1
ATOM 1494 C C . ASN B 1 29 ? -30.297 2.953 3.203 1 22.33 29 ASN B C 1
ATOM 1496 O O . ASN B 1 29 ? -29.328 3.02 2.441 1 22.33 29 ASN B O 1
ATOM 1500 N N . ARG B 1 30 ? -29.688 3.182 4.465 1 23.34 30 ARG B N 1
ATOM 1501 C CA . ARG B 1 30 ? -28.641 2.211 4.809 1 23.34 30 ARG B CA 1
ATOM 1502 C C . ARG B 1 30 ? -29.109 0.787 4.527 1 23.34 30 ARG B C 1
ATOM 1504 O O . ARG B 1 30 ? -30.062 0.301 5.164 1 23.34 30 ARG B O 1
ATOM 1511 N N . ASP B 1 31 ? -29.016 0.279 3.283 1 22.3 31 ASP B N 1
ATOM 1512 C CA . ASP B 1 31 ? -29.234 -1.002 2.619 1 22.3 31 ASP B CA 1
ATOM 1513 C C . ASP B 1 31 ? -28.891 -2.166 3.547 1 22.3 31 ASP B C 1
ATOM 1515 O O . ASP B 1 31 ? -28.047 -2.037 4.43 1 22.3 31 ASP B O 1
ATOM 1519 N N . HIS B 1 32 ? -29.844 -3.191 3.646 1 26.3 32 HIS B N 1
ATOM 1520 C CA . HIS B 1 32 ? -30.078 -4.578 4.031 1 26.3 32 HIS B CA 1
ATOM 1521 C C . HIS B 1 32 ? -28.922 -5.477 3.576 1 26.3 32 HIS B C 1
ATOM 1523 O O . HIS B 1 32 ? -28.781 -5.742 2.381 1 26.3 32 HIS B O 1
ATOM 1529 N N . ILE B 1 33 ? -27.75 -5.262 4.027 1 28.14 33 ILE B N 1
ATOM 1530 C CA . ILE B 1 33 ? -26.75 -6.32 3.896 1 28.14 33 ILE B CA 1
ATOM 1531 C C . ILE B 1 33 ? -27.391 -7.668 4.223 1 28.14 33 ILE B C 1
ATOM 1533 O O . ILE B 1 33 ? -28.016 -7.828 5.273 1 28.14 33 ILE B O 1
ATOM 1537 N N . CYS B 1 34 ? -27.734 -8.508 3.197 1 27.2 34 CYS B N 1
ATOM 1538 C CA . CYS B 1 34 ? -28.281 -9.852 3.059 1 27.2 34 CYS B CA 1
ATOM 1539 C C . CYS B 1 34 ? -27.625 -10.805 4.059 1 27.2 34 CYS B C 1
ATOM 1541 O O . CYS B 1 34 ? -26.406 -10.984 4.047 1 27.2 34 CYS B O 1
ATOM 1543 N N . ASN B 1 35 ? -28.125 -10.883 5.234 1 26.59 35 ASN B N 1
ATOM 1544 C CA . ASN B 1 35 ? -27.875 -11.867 6.285 1 26.59 35 ASN B CA 1
ATOM 1545 C C . ASN B 1 35 ? -28.094 -13.289 5.781 1 26.59 35 ASN B C 1
ATOM 1547 O O . ASN B 1 35 ? -29.234 -13.766 5.711 1 26.59 35 ASN B O 1
ATOM 1551 N N . VAL B 1 36 ? -27.75 -13.797 4.598 1 26.02 36 VAL B N 1
ATOM 1552 C CA . VAL B 1 36 ? -27.922 -15.211 4.266 1 26.02 36 VAL B CA 1
ATOM 1553 C C . VAL B 1 36 ? -27.281 -16.078 5.352 1 26.02 36 VAL B C 1
ATOM 1555 O O . VAL B 1 36 ? -26.062 -16.125 5.477 1 26.02 36 VAL B O 1
ATOM 1558 N N . GLN B 1 37 ? -27.781 -16.156 6.586 1 27.8 37 GLN B N 1
ATOM 1559 C CA . GLN B 1 37 ? -27.375 -17.109 7.621 1 27.8 37 GLN B CA 1
ATOM 1560 C C . GLN B 1 37 ? -27.625 -18.547 7.176 1 27.8 37 GLN B C 1
ATOM 1562 O O . GLN B 1 37 ? -28.766 -18.984 7.055 1 27.8 37 GLN B O 1
ATOM 1567 N N . GLN B 1 38 ? -26.953 -19.172 6.172 1 26.89 38 GLN B N 1
ATOM 1568 C CA . GLN B 1 38 ? -27.016 -20.594 5.891 1 26.89 38 GLN B CA 1
ATOM 1569 C C . GLN B 1 38 ? -26.797 -21.422 7.16 1 26.89 38 GLN B C 1
ATOM 1571 O O . GLN B 1 38 ? -25.75 -21.281 7.812 1 26.89 38 GLN B O 1
ATOM 1576 N N . ASN B 1 39 ? -27.844 -21.781 7.895 1 29.34 39 ASN B N 1
ATOM 1577 C CA . ASN B 1 39 ? -27.922 -22.75 8.977 1 29.34 39 ASN B CA 1
ATOM 1578 C C . ASN B 1 39 ? -27.312 -24.094 8.562 1 29.34 39 ASN B C 1
ATOM 1580 O O . ASN B 1 39 ? -28 -24.922 7.949 1 29.34 39 ASN B O 1
ATOM 1584 N N . ILE B 1 40 ? -26.281 -24.266 7.805 1 29.44 40 ILE B N 1
ATOM 1585 C CA . ILE B 1 40 ? -25.828 -25.609 7.496 1 29.44 40 ILE B CA 1
ATOM 1586 C C . ILE B 1 40 ? -25.547 -26.375 8.797 1 29.44 40 ILE B C 1
ATOM 1588 O O . ILE B 1 40 ? -24.766 -25.922 9.633 1 29.44 40 ILE B O 1
ATOM 1592 N N . HIS B 1 41 ? -26.531 -27.141 9.305 1 31.27 41 HIS B N 1
ATOM 1593 C CA . HIS B 1 41 ? -26.438 -28.188 10.305 1 31.27 41 HIS B CA 1
ATOM 1594 C C . HIS B 1 41 ? -25.25 -29.109 10.039 1 31.27 41 HIS B C 1
ATOM 1596 O O . HIS B 1 41 ? -25.25 -29.875 9.07 1 31.27 41 HIS B O 1
ATOM 1602 N N . PHE B 1 42 ? -23.984 -28.672 10.172 1 27.67 42 PHE B N 1
ATOM 1603 C CA . PHE B 1 42 ? -22.844 -29.578 10.094 1 27.67 42 PHE B CA 1
ATOM 1604 C C . PHE B 1 42 ? -23.016 -30.734 11.07 1 27.67 42 PHE B C 1
ATOM 1606 O O . PHE B 1 42 ? -23 -30.547 12.281 1 27.67 42 PHE B O 1
ATOM 1613 N N . SER B 1 43 ? -23.812 -31.781 10.812 1 31.97 43 SER B N 1
ATOM 1614 C CA . SER B 1 43 ? -23.781 -33.094 11.469 1 31.97 43 SER B CA 1
ATOM 1615 C C . SER B 1 43 ? -22.359 -33.469 11.891 1 31.97 43 SER B C 1
ATOM 1617 O O . SER B 1 43 ? -21.391 -32.969 11.305 1 31.97 43 SER B O 1
ATOM 1619 N N . SER B 1 44 ? -22.234 -34.156 13.109 1 34.59 44 SER B N 1
ATOM 1620 C CA . SER B 1 44 ? -21.188 -34.75 13.938 1 34.59 44 SER B CA 1
ATOM 1621 C C . SER B 1 44 ? -20.344 -35.719 13.125 1 34.59 44 SER B C 1
ATOM 1623 O O . SER B 1 44 ? -20.75 -36.875 12.875 1 34.59 44 SER B O 1
ATOM 1625 N N . LEU B 1 45 ? -20.016 -35.562 11.867 1 32.38 45 LEU B N 1
ATOM 1626 C CA . LEU B 1 45 ? -19.109 -36.531 11.25 1 32.38 45 LEU B CA 1
ATOM 1627 C C . LEU B 1 45 ? -18.062 -37 12.258 1 32.38 45 LEU B C 1
ATOM 1629 O O . LEU B 1 45 ? -17.641 -36.25 13.117 1 32.38 45 LEU B O 1
ATOM 1633 N N . ASN B 1 46 ? -17.875 -38.438 12.547 1 33.69 46 ASN B N 1
ATOM 1634 C CA . ASN B 1 46 ? -17.141 -39.531 13.188 1 33.69 46 ASN B CA 1
ATOM 1635 C C . ASN B 1 46 ? -15.664 -39.188 13.328 1 33.69 46 ASN B C 1
ATOM 1637 O O . ASN B 1 46 ? -15.133 -38.375 12.57 1 33.69 46 ASN B O 1
ATOM 1641 N N . SER B 1 47 ? -14.945 -39.719 14.43 1 35.5 47 SER B N 1
ATOM 1642 C CA . SER B 1 47 ? -13.641 -39.812 15.078 1 35.5 47 SER B CA 1
ATOM 1643 C C . SER B 1 47 ? -12.555 -40.188 14.078 1 35.5 47 SER B C 1
ATOM 1645 O O . SER B 1 47 ? -11.516 -40.75 14.453 1 35.5 47 SER B O 1
ATOM 1647 N N . GLU B 1 48 ? -12.812 -40.562 12.836 1 36.09 48 GLU B N 1
ATOM 1648 C CA . GLU B 1 48 ? -11.648 -41 12.062 1 36.09 48 GLU B CA 1
ATOM 1649 C C . GLU B 1 48 ? -10.422 -40.156 12.383 1 36.09 48 GLU B C 1
ATOM 1651 O O . GLU B 1 48 ? -10.555 -39.031 12.875 1 36.09 48 GLU B O 1
ATOM 1656 N N . THR B 1 49 ? -9.18 -40.844 12.297 1 38.59 49 THR B N 1
ATOM 1657 C CA . THR B 1 49 ? -7.781 -40.438 12.398 1 38.59 49 THR B CA 1
ATOM 1658 C C . THR B 1 49 ? -7.582 -39.031 11.859 1 38.59 49 THR B C 1
ATOM 1660 O O . THR B 1 49 ? -7.754 -38.781 10.664 1 38.59 49 THR B O 1
ATOM 1663 N N . PHE B 1 50 ? -8.094 -38.094 12.469 1 35.94 50 PHE B N 1
ATOM 1664 C CA . PHE B 1 50 ? -7.629 -36.719 12.273 1 35.94 50 PHE B CA 1
ATOM 1665 C C . PHE B 1 50 ? -6.133 -36.688 11.992 1 35.94 50 PHE B C 1
ATOM 1667 O O . PHE B 1 50 ? -5.32 -36.688 12.922 1 35.94 50 PHE B O 1
ATOM 1674 N N . HIS B 1 51 ? -5.582 -37.75 11.391 1 37.59 51 HIS B N 1
ATOM 1675 C CA . HIS B 1 51 ? -4.328 -37.344 10.766 1 37.59 51 HIS B CA 1
ATOM 1676 C C . HIS B 1 51 ? -4.316 -35.844 10.461 1 37.59 51 HIS B C 1
ATOM 1678 O O . HIS B 1 51 ? -5.055 -35.375 9.586 1 37.59 51 HIS B O 1
ATOM 1684 N N . SER B 1 52 ? -4.512 -35.031 11.359 1 40.78 52 SER B N 1
ATOM 1685 C CA . SER B 1 52 ? -4.012 -33.656 11.281 1 40.78 52 SER B CA 1
ATOM 1686 C C . SER B 1 52 ? -3.016 -33.5 10.133 1 40.78 52 SER B C 1
ATOM 1688 O O . SER B 1 52 ? -1.855 -33.906 10.258 1 40.78 52 SER B O 1
ATOM 1690 N N . MET B 1 53 ? -3.055 -34.25 9.008 1 38.81 53 MET B N 1
ATOM 1691 C CA . MET B 1 53 ? -2.299 -33.906 7.805 1 38.81 53 MET B CA 1
ATOM 1692 C C . MET B 1 53 ? -1.956 -32.438 7.793 1 38.81 53 MET B C 1
ATOM 1694 O O . MET B 1 53 ? -2.846 -31.578 7.684 1 38.81 53 MET B O 1
ATOM 1698 N N . ASN B 1 54 ? -1.405 -31.891 8.828 1 45.47 54 ASN B N 1
ATOM 1699 C CA . ASN B 1 54 ? -0.697 -30.625 8.727 1 45.47 54 ASN B CA 1
ATOM 1700 C C . ASN B 1 54 ? -0.44 -30.234 7.27 1 45.47 54 ASN B C 1
ATOM 1702 O O . ASN B 1 54 ? 0.596 -30.594 6.703 1 45.47 54 ASN B O 1
ATOM 1706 N N . SER B 1 55 ? -1.271 -30.578 6.367 1 54.84 55 SER B N 1
ATOM 1707 C CA . SER B 1 55 ? -1.219 -30.234 4.949 1 54.84 55 SER B CA 1
ATOM 1708 C C . SER B 1 55 ? -0.412 -28.969 4.719 1 54.84 55 SER B C 1
ATOM 1710 O O . SER B 1 55 ? -0.941 -27.859 4.84 1 54.84 55 SER B O 1
ATOM 1712 N N . GLU B 1 56 ? 0.788 -29.031 5.375 1 71.31 56 GLU B N 1
ATOM 1713 C CA . GLU B 1 56 ? 1.796 -27.984 5.242 1 71.31 56 GLU B CA 1
ATOM 1714 C C . GLU B 1 56 ? 1.894 -27.484 3.803 1 71.31 56 GLU B C 1
ATOM 1716 O O . GLU B 1 56 ? 1.878 -28.281 2.865 1 71.31 56 GLU B O 1
ATOM 1721 N N . LEU B 1 57 ? 1.441 -26.328 3.635 1 83.19 57 LEU B N 1
ATOM 1722 C CA . LEU B 1 57 ? 1.729 -25.703 2.354 1 83.19 57 LEU B CA 1
ATOM 1723 C C . LEU B 1 57 ? 3.137 -26.047 1.879 1 83.19 57 LEU B C 1
ATOM 1725 O O . LEU B 1 57 ? 4.117 -25.734 2.559 1 83.19 57 LEU B O 1
ATOM 1729 N N . ARG B 1 58 ? 3.219 -27.047 0.997 1 87.31 58 ARG B N 1
ATOM 1730 C CA . ARG B 1 58 ? 4.527 -27.531 0.554 1 87.31 58 ARG B CA 1
ATOM 1731 C C . ARG B 1 58 ? 5.074 -26.656 -0.567 1 87.31 58 ARG B C 1
ATOM 1733 O O . ARG B 1 58 ? 6.285 -26.422 -0.65 1 87.31 58 ARG B O 1
ATOM 1740 N N . GLU B 1 59 ? 4.164 -26.25 -1.425 1 92 59 GLU B N 1
ATOM 1741 C CA . GLU B 1 59 ? 4.578 -25.422 -2.545 1 92 59 GLU B CA 1
ATOM 1742 C C . GLU B 1 59 ? 3.465 -24.453 -2.955 1 92 59 GLU B C 1
ATOM 1744 O O . GLU B 1 59 ? 2.287 -24.719 -2.715 1 92 59 GLU B O 1
ATOM 1749 N N . LEU B 1 60 ? 3.889 -23.375 -3.535 1 94.19 60 LEU B N 1
ATOM 1750 C CA . LEU B 1 60 ? 2.941 -22.469 -4.156 1 94.19 60 LEU B CA 1
ATOM 1751 C C . LEU B 1 60 ? 2.746 -22.797 -5.633 1 94.19 60 LEU B C 1
ATOM 1753 O O . LEU B 1 60 ? 3.703 -23.156 -6.324 1 94.19 60 LEU B O 1
ATOM 1757 N N . PRO B 1 61 ? 1.501 -22.812 -6.023 1 95.62 61 PRO B N 1
ATOM 1758 C CA . PRO B 1 61 ? 1.316 -22.953 -7.469 1 95.62 61 PRO B CA 1
ATOM 1759 C C . PRO B 1 61 ? 2.049 -21.891 -8.266 1 95.62 61 PRO B C 1
ATOM 1761 O O . PRO B 1 61 ? 2.42 -20.844 -7.715 1 95.62 61 PRO B O 1
ATOM 1764 N N . ALA B 1 62 ? 2.246 -22.188 -9.594 1 96.62 62 ALA B N 1
ATOM 1765 C CA . ALA B 1 62 ? 2.801 -21.172 -10.477 1 96.62 62 ALA B CA 1
ATOM 1766 C C . ALA B 1 62 ? 1.886 -19.953 -10.547 1 96.62 62 ALA B C 1
ATOM 1768 O O . ALA B 1 62 ? 0.66 -20.078 -10.508 1 96.62 62 ALA B O 1
ATOM 1769 N N . VAL B 1 63 ? 2.439 -18.828 -10.656 1 98.38 63 VAL B N 1
ATOM 1770 C CA . VAL B 1 63 ? 1.662 -17.594 -10.734 1 98.38 63 VAL B CA 1
ATOM 1771 C C . VAL B 1 63 ? 1.137 -17.406 -12.156 1 98.38 63 VAL B C 1
ATOM 1773 O O . VAL B 1 63 ? 1.841 -16.891 -13.023 1 98.38 63 VAL B O 1
ATOM 1776 N N . GLU B 1 64 ? -0.016 -17.828 -12.344 1 98.19 64 GLU B N 1
ATOM 1777 C CA . GLU B 1 64 ? -0.73 -17.766 -13.617 1 98.19 64 GLU B CA 1
ATOM 1778 C C . GLU B 1 64 ? -2.188 -17.359 -13.406 1 98.19 64 GLU B C 1
ATOM 1780 O O . GLU B 1 64 ? -2.717 -17.484 -12.297 1 98.19 64 GLU B O 1
ATOM 1785 N N . LEU B 1 65 ? -2.793 -16.922 -14.5 1 97.94 65 LEU B N 1
ATOM 1786 C CA . LEU B 1 65 ? -4.195 -16.531 -14.414 1 97.94 65 LEU B CA 1
ATOM 1787 C C . LEU B 1 65 ? -5.051 -17.672 -13.891 1 97.94 65 LEU B C 1
ATOM 1789 O O . LEU B 1 65 ? -5.941 -17.469 -13.062 1 97.94 65 LEU B O 1
ATOM 1793 N N . SER B 1 66 ? -4.746 -18.859 -14.312 1 97.69 66 SER B N 1
ATOM 1794 C CA . SER B 1 66 ? -5.535 -20.047 -13.969 1 97.69 66 SER B CA 1
ATOM 1795 C C . SER B 1 66 ? -5.332 -20.438 -12.516 1 97.69 66 SER B C 1
ATOM 1797 O O . SER B 1 66 ? -6.137 -21.172 -11.945 1 97.69 66 SER B O 1
ATOM 1799 N N . THR B 1 67 ? -4.309 -19.984 -11.875 1 98.12 67 THR B N 1
ATOM 1800 C CA . THR B 1 67 ? -3.973 -20.438 -10.523 1 98.12 67 THR B CA 1
ATOM 1801 C C . THR B 1 67 ? -4.203 -19.312 -9.516 1 98.12 67 THR B C 1
ATOM 1803 O O . THR B 1 67 ? -3.986 -19.5 -8.312 1 98.12 67 THR B O 1
ATOM 1806 N N . LEU B 1 68 ? -4.641 -18.141 -9.953 1 98.12 68 LEU B N 1
ATOM 1807 C CA . LEU B 1 68 ? -4.84 -17 -9.07 1 98.12 68 LEU B CA 1
ATOM 1808 C C . LEU B 1 68 ? -5.797 -17.344 -7.938 1 98.12 68 LEU B C 1
ATOM 1810 O O . LEU B 1 68 ? -5.582 -16.938 -6.793 1 98.12 68 LEU B O 1
ATOM 1814 N N . ALA B 1 69 ? -6.812 -18.141 -8.32 1 97.75 69 ALA B N 1
ATOM 1815 C CA . ALA B 1 69 ? -7.809 -18.5 -7.316 1 97.75 69 ALA B CA 1
ATOM 1816 C C . ALA B 1 69 ? -7.191 -19.359 -6.203 1 97.75 69 ALA B C 1
ATOM 1818 O O . ALA B 1 69 ? -7.504 -19.156 -5.027 1 97.75 69 ALA B O 1
ATOM 1819 N N . ILE B 1 70 ? -6.379 -20.266 -6.551 1 97.06 70 ILE B N 1
ATOM 1820 C CA . ILE B 1 70 ? -5.707 -21.141 -5.598 1 97.06 70 ILE B CA 1
ATOM 1821 C C . ILE B 1 70 ? -4.746 -20.328 -4.734 1 97.06 70 ILE B C 1
ATOM 1823 O O . ILE B 1 70 ? -4.695 -20.5 -3.514 1 97.06 70 ILE B O 1
ATOM 1827 N N . ILE B 1 71 ? -3.938 -19.453 -5.336 1 97.94 71 ILE B N 1
ATOM 1828 C CA . ILE B 1 71 ? -3.004 -18.594 -4.605 1 97.94 71 ILE B CA 1
ATOM 1829 C C . ILE B 1 71 ? -3.77 -17.719 -3.613 1 97.94 71 ILE B C 1
ATOM 1831 O O . ILE B 1 71 ? -3.359 -17.578 -2.459 1 97.94 71 ILE B O 1
ATOM 1835 N N . LEU B 1 72 ? -4.879 -17.156 -4.086 1 97.88 72 LEU B N 1
ATOM 1836 C CA . LEU B 1 72 ? -5.715 -16.328 -3.229 1 97.88 72 LEU B CA 1
ATOM 1837 C C . LEU B 1 72 ? -6.188 -17.109 -2.008 1 97.88 72 LEU B C 1
ATOM 1839 O O . LEU B 1 72 ? -6.078 -16.625 -0.877 1 97.88 72 LEU B O 1
ATOM 1843 N N . LYS B 1 73 ? -6.684 -18.281 -2.232 1 96.12 73 LYS B N 1
ATOM 1844 C CA . LYS B 1 73 ? -7.141 -19.141 -1.141 1 96.12 73 LYS B CA 1
ATOM 1845 C C . LYS B 1 73 ? -6.016 -19.406 -0.142 1 96.12 73 LYS B C 1
ATOM 1847 O O . LYS B 1 73 ? -6.227 -19.344 1.07 1 96.12 73 LYS B O 1
ATOM 1852 N N . THR B 1 74 ? -4.883 -19.688 -0.633 1 95.5 74 THR B N 1
ATOM 1853 C CA . THR B 1 74 ? -3.721 -19.953 0.207 1 95.5 74 THR B CA 1
ATOM 1854 C C . THR B 1 74 ? -3.377 -18.75 1.067 1 95.5 74 THR B C 1
ATOM 1856 O O . THR B 1 74 ? -3.109 -18.875 2.264 1 95.5 74 THR B O 1
ATOM 1859 N N . VAL B 1 75 ? -3.371 -17.562 0.482 1 96.38 75 VAL B N 1
ATOM 1860 C CA . VAL B 1 75 ? -2.984 -16.312 1.146 1 96.38 75 VAL B CA 1
ATOM 1861 C C . VAL B 1 75 ? -4.043 -15.93 2.178 1 96.38 75 VAL B C 1
ATOM 1863 O O . VAL B 1 75 ? -3.713 -15.438 3.26 1 96.38 75 VAL B O 1
ATOM 1866 N N . THR B 1 76 ? -5.332 -16.188 1.924 1 94.25 76 THR B N 1
ATOM 1867 C CA . THR B 1 76 ? -6.414 -15.656 2.746 1 94.25 76 THR B CA 1
ATOM 1868 C C . THR B 1 76 ? -6.824 -16.656 3.816 1 94.25 76 THR B C 1
ATOM 1870 O O . THR B 1 76 ? -7.359 -16.281 4.859 1 94.25 76 THR B O 1
ATOM 1873 N N . GLU B 1 77 ? -6.602 -17.906 3.666 1 88.75 77 GLU B N 1
ATOM 1874 C CA . GLU B 1 77 ? -7.105 -18.922 4.582 1 88.75 77 GLU B CA 1
ATOM 1875 C C . GLU B 1 77 ? -5.965 -19.594 5.355 1 88.75 77 GLU B C 1
ATOM 1877 O O . GLU B 1 77 ? -6.184 -20.562 6.078 1 88.75 77 GLU B O 1
ATOM 1882 N N . SER B 1 78 ? -4.918 -19.016 5.352 1 84.25 78 SER B N 1
ATOM 1883 C CA . SER B 1 78 ? -3.77 -19.625 6.008 1 84.25 78 SER B CA 1
ATOM 1884 C C . SER B 1 78 ? -3.793 -19.391 7.512 1 84.25 78 SER B C 1
ATOM 1886 O O . SER B 1 78 ? -3.998 -18.25 7.957 1 84.25 78 SER B O 1
ATOM 1888 N N . GLY B 1 79 ? -3.744 -20.469 8.336 1 85.44 79 GLY B N 1
ATOM 1889 C CA . GLY B 1 79 ? -3.451 -20.328 9.75 1 85.44 79 GLY B CA 1
ATOM 1890 C C . GLY B 1 79 ? -2.037 -19.859 10.023 1 85.44 79 GLY B C 1
ATOM 1891 O O . GLY B 1 79 ? -1.256 -19.641 9.094 1 85.44 79 GLY B O 1
ATOM 1892 N N . ILE B 1 80 ? -1.664 -19.703 11.32 1 80.81 80 ILE B N 1
ATOM 1893 C CA . ILE B 1 80 ? -0.385 -19.125 11.719 1 80.81 80 ILE B CA 1
ATOM 1894 C C . ILE B 1 80 ? 0.758 -19.953 11.117 1 80.81 80 ILE B C 1
ATOM 1896 O O . ILE B 1 80 ? 1.67 -19.391 10.508 1 80.81 80 ILE B O 1
ATOM 1900 N N . ALA B 1 81 ? 0.82 -21.281 11.383 1 78.94 81 ALA B N 1
ATOM 1901 C CA . ALA B 1 81 ? 1.854 -22.141 10.812 1 78.94 81 ALA B CA 1
ATOM 1902 C C . ALA B 1 81 ? 1.888 -22.031 9.289 1 78.94 81 ALA B C 1
ATOM 1904 O O . ALA B 1 81 ? 2.963 -22.016 8.688 1 78.94 81 ALA B O 1
ATOM 1905 N N . ASN B 1 82 ? 0.854 -21.891 8.719 1 86.12 82 ASN B N 1
ATOM 1906 C CA . ASN B 1 82 ? 0.757 -21.781 7.27 1 86.12 82 ASN B CA 1
ATOM 1907 C C . ASN B 1 82 ? 1.21 -20.406 6.781 1 86.12 82 ASN B C 1
ATOM 1909 O O . ASN B 1 82 ? 1.809 -20.281 5.707 1 86.12 82 ASN B O 1
ATOM 1913 N N . GLN B 1 83 ? 1.106 -19.438 7.688 1 91.88 83 GLN B N 1
ATOM 1914 C CA . GLN B 1 83 ? 1.53 -18.094 7.293 1 91.88 83 GLN B CA 1
ATOM 1915 C C . GLN B 1 83 ? 3.053 -18 7.219 1 91.88 83 GLN B C 1
ATOM 1917 O O . GLN B 1 83 ? 3.596 -17.375 6.312 1 91.88 83 GLN B O 1
ATOM 1922 N N . MET B 1 84 ? 3.684 -18.641 8.141 1 91.69 84 MET B N 1
ATOM 1923 C CA . MET B 1 84 ? 5.145 -18.672 8.133 1 91.69 84 MET B CA 1
ATOM 1924 C C . MET B 1 84 ? 5.664 -19.422 6.906 1 91.69 84 MET B C 1
ATOM 1926 O O . MET B 1 84 ? 6.574 -18.938 6.227 1 91.69 84 MET B O 1
ATOM 1930 N N . ARG B 1 85 ? 5.094 -20.547 6.672 1 93.69 85 ARG B N 1
ATOM 1931 C CA . ARG B 1 85 ? 5.48 -21.344 5.512 1 93.69 85 ARG B CA 1
ATOM 1932 C C . ARG B 1 85 ? 5.188 -20.594 4.215 1 93.69 85 ARG B C 1
ATOM 1934 O O . ARG B 1 85 ? 5.996 -20.609 3.285 1 93.69 85 ARG B O 1
ATOM 1941 N N . LEU B 1 86 ? 4.09 -19.953 4.086 1 95.75 86 LEU B N 1
ATOM 1942 C CA . LEU B 1 86 ? 3.719 -19.156 2.93 1 95.75 86 LEU B CA 1
ATOM 1943 C C . LEU B 1 86 ? 4.75 -18.062 2.676 1 95.75 86 LEU B C 1
ATOM 1945 O O . LEU B 1 86 ? 5.191 -17.875 1.542 1 95.75 86 LEU B O 1
ATOM 1949 N N . THR B 1 87 ? 5.113 -17.375 3.742 1 96.5 87 THR B N 1
ATOM 1950 C CA . THR B 1 87 ? 6.125 -16.328 3.654 1 96.5 87 THR B CA 1
ATOM 1951 C C . THR B 1 87 ? 7.422 -16.875 3.07 1 96.5 87 THR B C 1
ATOM 1953 O O . THR B 1 87 ? 8 -16.281 2.16 1 96.5 87 THR B O 1
ATOM 1956 N N . GLU B 1 88 ? 7.805 -18.031 3.549 1 95.94 88 GLU B N 1
ATOM 1957 C CA . GLU B 1 88 ? 9.023 -18.672 3.066 1 95.94 88 GLU B CA 1
ATOM 1958 C C . GLU B 1 88 ? 8.922 -19.016 1.582 1 95.94 88 GLU B C 1
ATOM 196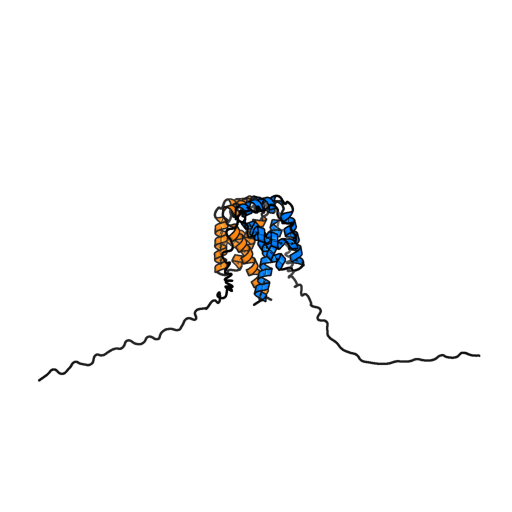0 O O . GLU B 1 88 ? 9.867 -18.797 0.824 1 95.94 88 GLU B O 1
ATOM 1965 N N . LEU B 1 89 ? 7.848 -19.547 1.242 1 96.69 89 LEU B N 1
ATOM 1966 C CA . LEU B 1 89 ? 7.637 -19.953 -0.143 1 96.69 89 LEU B CA 1
ATOM 1967 C C . LEU B 1 89 ? 7.645 -18.75 -1.071 1 96.69 89 LEU B C 1
ATOM 1969 O O . LEU B 1 89 ? 8.227 -18.797 -2.156 1 96.69 89 LEU B O 1
ATOM 1973 N N . ILE B 1 90 ? 7.059 -17.641 -0.683 1 97.56 90 ILE B N 1
ATOM 1974 C CA . ILE B 1 90 ? 7.051 -16.422 -1.468 1 97.56 90 ILE B CA 1
ATOM 1975 C C . ILE B 1 90 ? 8.477 -15.875 -1.599 1 97.56 90 ILE B C 1
ATOM 1977 O O . ILE B 1 90 ? 8.898 -15.484 -2.689 1 97.56 90 ILE B O 1
ATOM 1981 N N . LEU B 1 91 ? 9.227 -15.898 -0.496 1 96.94 91 LEU B N 1
ATOM 1982 C CA . LEU B 1 91 ? 10.578 -15.352 -0.462 1 96.94 91 LEU B CA 1
ATOM 1983 C C . LEU B 1 91 ? 11.531 -16.188 -1.302 1 96.94 91 LEU B C 1
ATOM 1985 O O . LEU B 1 91 ? 12.477 -15.664 -1.893 1 96.94 91 LEU B O 1
ATOM 1989 N N . ASN B 1 92 ? 11.266 -17.453 -1.366 1 96.5 92 ASN B N 1
ATOM 1990 C CA . ASN B 1 92 ? 12.141 -18.359 -2.098 1 96.5 92 ASN B CA 1
ATOM 1991 C C . ASN B 1 92 ? 11.852 -18.328 -3.596 1 96.5 92 ASN B C 1
ATOM 1993 O O . ASN B 1 92 ? 12.68 -18.766 -4.402 1 96.5 92 ASN B O 1
ATOM 1997 N N . ASP B 1 93 ? 10.688 -17.938 -3.939 1 96.25 93 ASP B N 1
ATOM 1998 C CA . ASP B 1 93 ? 10.367 -17.75 -5.352 1 96.25 93 ASP B CA 1
ATOM 1999 C C . ASP B 1 93 ? 10.727 -16.344 -5.82 1 96.25 93 ASP B C 1
ATOM 2001 O O . ASP B 1 93 ? 9.938 -15.414 -5.664 1 96.25 93 ASP B O 1
ATOM 2005 N N . GLN B 1 94 ? 11.82 -16.109 -6.52 1 94.12 94 GLN B N 1
ATOM 2006 C CA . GLN B 1 94 ? 12.383 -14.812 -6.875 1 94.12 94 GLN B CA 1
ATOM 2007 C C . GLN B 1 94 ? 11.508 -14.102 -7.906 1 94.12 94 GLN B C 1
ATOM 2009 O O . GLN B 1 94 ? 11.539 -12.875 -8.016 1 94.12 94 GLN B O 1
ATOM 2014 N N . ASP B 1 95 ? 10.75 -14.914 -8.617 1 96.31 95 ASP B N 1
ATOM 2015 C CA . ASP B 1 95 ? 9.961 -14.336 -9.703 1 96.31 95 ASP B CA 1
ATOM 2016 C C . ASP B 1 95 ? 8.516 -14.125 -9.281 1 96.31 95 ASP B C 1
ATOM 2018 O O . ASP B 1 95 ? 7.699 -13.633 -10.062 1 96.31 95 ASP B O 1
ATOM 2022 N N . PHE B 1 96 ? 8.109 -14.43 -8.07 1 97.94 96 PHE B N 1
ATOM 2023 C CA . PHE B 1 96 ? 6.727 -14.438 -7.621 1 97.94 96 PHE B CA 1
ATOM 2024 C C . PHE B 1 96 ? 6.066 -13.094 -7.887 1 97.94 96 PHE B C 1
ATOM 2026 O O . PHE B 1 96 ? 5.059 -13.016 -8.594 1 97.94 96 PHE B O 1
ATOM 2033 N N . PHE B 1 97 ? 6.645 -12.062 -7.406 1 98.12 97 PHE B N 1
ATOM 2034 C CA . PHE B 1 97 ? 6.016 -10.742 -7.488 1 98.12 97 PHE B CA 1
ATOM 2035 C C . PHE B 1 97 ? 6.062 -10.211 -8.914 1 98.12 97 PHE B C 1
ATOM 2037 O O . PHE B 1 97 ? 5.117 -9.57 -9.375 1 98.12 97 PHE B O 1
ATOM 2044 N N . GLN B 1 98 ? 7.172 -10.5 -9.555 1 97.62 98 GLN B N 1
ATOM 2045 C CA . GLN B 1 98 ? 7.27 -10.07 -10.945 1 97.62 98 GLN B CA 1
ATOM 2046 C C . GLN B 1 98 ? 6.152 -10.68 -11.789 1 97.62 98 GLN B C 1
ATOM 2048 O O . GLN B 1 98 ? 5.492 -9.977 -12.555 1 97.62 98 GLN B O 1
ATOM 2053 N N . LYS B 1 99 ? 5.98 -11.906 -11.609 1 98.38 99 LYS B N 1
ATOM 2054 C CA . LYS B 1 99 ? 4.934 -12.602 -12.344 1 98.38 99 LYS B CA 1
ATOM 2055 C C . LYS B 1 99 ? 3.551 -12.102 -11.938 1 98.38 99 LYS B C 1
ATOM 2057 O O . LYS B 1 99 ? 2.666 -11.953 -12.789 1 98.38 99 LYS B O 1
ATOM 2062 N N . LEU B 1 100 ? 3.33 -11.844 -10.703 1 98.56 100 LEU B N 1
ATOM 2063 C CA . LEU B 1 100 ? 2.057 -11.336 -10.203 1 98.56 100 LEU B CA 1
ATOM 2064 C C . LEU B 1 100 ? 1.742 -9.977 -10.812 1 98.56 100 LEU B C 1
ATOM 2066 O O . LEU B 1 100 ? 0.609 -9.719 -11.227 1 98.56 100 LEU B O 1
ATOM 2070 N N . MET B 1 101 ? 2.752 -9.117 -10.914 1 97.94 101 MET B N 1
ATOM 2071 C CA . MET B 1 101 ? 2.561 -7.789 -11.484 1 97.94 101 MET B CA 1
ATOM 2072 C C . MET B 1 101 ? 2.355 -7.863 -12.992 1 97.94 101 MET B C 1
ATOM 2074 O O . MET B 1 101 ? 1.607 -7.07 -13.562 1 97.94 101 MET B O 1
ATOM 2078 N N . GLU B 1 102 ? 3.018 -8.844 -13.586 1 98.31 102 GLU B N 1
ATOM 2079 C CA . GLU B 1 102 ? 2.75 -9.07 -15 1 98.31 102 GLU B CA 1
ATOM 2080 C C . GLU B 1 102 ? 1.29 -9.453 -15.234 1 98.31 102 GLU B C 1
ATOM 2082 O O . GLU B 1 102 ? 0.65 -8.953 -16.156 1 98.31 102 GLU B O 1
ATOM 2087 N N . LEU B 1 103 ? 0.762 -10.336 -14.492 1 98.5 103 LEU B N 1
ATOM 2088 C CA . LEU B 1 103 ? -0.642 -10.727 -14.586 1 98.5 103 LEU B CA 1
ATOM 2089 C C . LEU B 1 103 ? -1.553 -9.531 -14.344 1 98.5 103 LEU B C 1
ATOM 2091 O O . LEU B 1 103 ? -2.598 -9.398 -14.984 1 98.5 103 LEU B O 1
ATOM 2095 N N . PHE B 1 104 ? -1.16 -8.664 -13.453 1 98 104 PHE B N 1
ATOM 2096 C CA . PHE B 1 104 ? -1.911 -7.441 -13.211 1 98 104 PHE B CA 1
ATOM 2097 C C . PHE B 1 104 ? -2.016 -6.609 -14.477 1 98 104 PHE B C 1
ATOM 2099 O O . PHE B 1 104 ? -3.105 -6.172 -14.852 1 98 104 PHE B O 1
ATOM 2106 N N . ARG B 1 105 ? -0.934 -6.434 -15.062 1 97.25 105 ARG B N 1
ATOM 2107 C CA . ARG B 1 105 ? -0.927 -5.648 -16.281 1 97.25 105 ARG B CA 1
ATOM 2108 C C . ARG B 1 105 ? -1.792 -6.297 -17.359 1 97.25 105 ARG B C 1
ATOM 2110 O O . ARG B 1 105 ? -2.525 -5.613 -18.078 1 97.25 105 ARG B O 1
ATOM 2117 N N . ILE B 1 106 ? -1.672 -7.535 -17.484 1 97.69 106 ILE B N 1
ATOM 2118 C CA . ILE B 1 106 ? -2.477 -8.273 -18.453 1 97.69 106 ILE B CA 1
ATOM 2119 C C . ILE B 1 106 ? -3.959 -8.062 -18.156 1 97.69 106 ILE B C 1
ATOM 2121 O O . ILE B 1 106 ? -4.738 -7.738 -19.062 1 97.69 106 ILE B O 1
ATOM 2125 N N . CYS B 1 107 ? -4.355 -8.219 -16.906 1 96.94 107 CYS B N 1
ATOM 2126 C CA . CYS B 1 107 ? -5.746 -8.055 -16.516 1 96.94 107 CYS B CA 1
ATOM 2127 C C . CYS B 1 107 ? -6.215 -6.621 -16.734 1 96.94 107 CYS B C 1
ATOM 2129 O O . CYS B 1 107 ? -7.359 -6.391 -17.141 1 96.94 107 CYS B O 1
ATOM 2131 N N . GLU B 1 108 ? -5.359 -5.719 -16.391 1 94.69 108 GLU B N 1
ATOM 2132 C CA . GLU B 1 108 ? -5.68 -4.309 -16.609 1 94.69 108 GLU B CA 1
ATOM 2133 C C . GLU B 1 108 ? -5.938 -4.02 -18.078 1 94.69 108 GLU B C 1
ATOM 2135 O O . GLU B 1 108 ? -6.93 -3.375 -18.422 1 94.69 108 GLU B O 1
ATOM 2140 N N . ASP B 1 109 ? -5.141 -4.578 -18.922 1 94.69 109 ASP B N 1
ATOM 2141 C CA . ASP B 1 109 ? -5.25 -4.352 -20.359 1 94.69 109 ASP B CA 1
ATOM 2142 C C . ASP B 1 109 ? -6.5 -5.016 -20.938 1 94.69 109 ASP B C 1
ATOM 2144 O O . ASP B 1 109 ? -7.129 -4.484 -21.844 1 94.69 109 ASP B O 1
ATOM 2148 N N . LEU B 1 110 ? -6.848 -6.055 -20.375 1 95.19 110 LEU B N 1
ATOM 2149 C CA . LEU B 1 110 ? -7.984 -6.828 -20.859 1 95.19 110 LEU B CA 1
ATOM 2150 C C . LEU B 1 110 ? -9.266 -6.438 -20.125 1 95.19 110 LEU B C 1
ATOM 2152 O O . LEU B 1 110 ? -10.336 -6.973 -20.422 1 95.19 110 LEU B O 1
ATOM 2156 N N . GLU B 1 111 ? -9.102 -5.594 -19.141 1 92.94 111 GLU B N 1
ATOM 2157 C CA . GLU B 1 111 ? -10.211 -5.191 -18.281 1 92.94 111 GLU B CA 1
ATOM 2158 C C . GLU B 1 111 ? -10.844 -6.398 -17.594 1 92.94 111 GLU B C 1
ATOM 2160 O O . GLU B 1 111 ? -12.07 -6.504 -17.531 1 92.94 111 GLU B O 1
ATOM 2165 N N . ASN B 1 112 ? -10.039 -7.355 -17.359 1 95 112 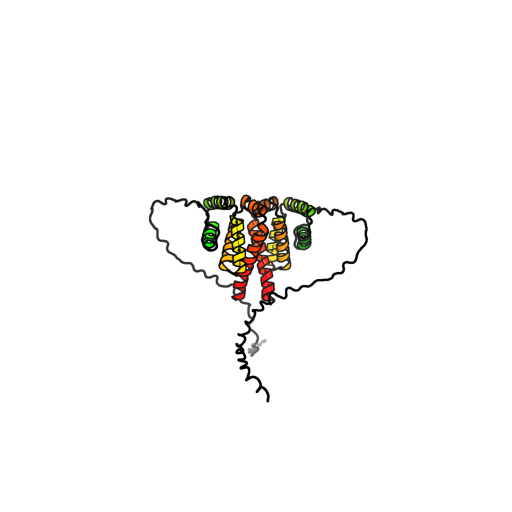ASN B N 1
ATOM 2166 C CA . ASN B 1 112 ? -10.453 -8.531 -16.594 1 95 112 ASN B CA 1
ATOM 2167 C C . ASN B 1 112 ? -10.672 -8.195 -15.125 1 95 112 ASN B C 1
ATOM 2169 O O . ASN B 1 112 ? -9.75 -8.297 -14.312 1 95 112 ASN B O 1
ATOM 2173 N N . MET B 1 113 ? -11.82 -7.922 -14.672 1 92.69 113 MET B N 1
ATOM 2174 C CA . MET B 1 113 ? -12.148 -7.418 -13.336 1 92.69 113 MET B CA 1
ATOM 2175 C C . MET B 1 113 ? -11.953 -8.508 -12.289 1 92.69 113 MET B C 1
ATOM 2177 O O . MET B 1 113 ? -11.5 -8.219 -11.172 1 92.69 113 MET B O 1
ATOM 2181 N N . ASP B 1 114 ? -12.336 -9.734 -12.641 1 94.75 114 ASP B N 1
ATOM 2182 C CA . ASP B 1 114 ? -12.133 -10.836 -11.711 1 94.75 114 ASP B CA 1
ATOM 2183 C C . ASP B 1 114 ? -10.648 -10.992 -11.352 1 94.75 114 ASP B C 1
ATOM 2185 O O . ASP B 1 114 ? -10.297 -11.102 -10.18 1 94.75 114 ASP B O 1
ATOM 2189 N N . GLY B 1 115 ? -9.805 -10.93 -12.383 1 97.12 115 GLY B N 1
ATOM 2190 C CA . GLY B 1 115 ? -8.367 -11.008 -12.164 1 97.12 115 GLY B CA 1
ATOM 2191 C C . GLY B 1 115 ? -7.832 -9.859 -11.328 1 97.12 115 GLY B C 1
ATOM 2192 O O . GLY B 1 115 ? -7.043 -10.078 -10.406 1 97.12 115 GLY B O 1
ATOM 2193 N N . LEU B 1 116 ? -8.289 -8.648 -11.617 1 96.25 116 LEU B N 1
ATOM 2194 C CA . 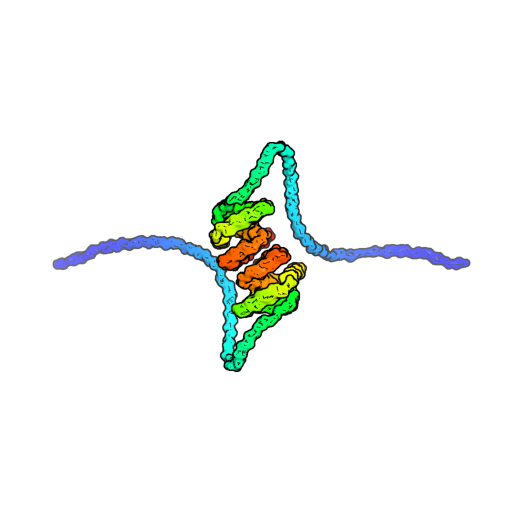LEU B 1 116 ? -7.867 -7.469 -10.867 1 96.25 116 LEU B CA 1
ATOM 2195 C C . LEU B 1 116 ? -8.25 -7.586 -9.398 1 96.25 116 LEU B C 1
ATOM 2197 O O . LEU B 1 116 ? -7.441 -7.289 -8.516 1 96.25 116 LEU B O 1
ATOM 2201 N N . HIS B 1 117 ? -9.406 -8.078 -9.172 1 94.75 117 HIS B N 1
ATOM 2202 C CA . HIS B 1 117 ? -9.898 -8.242 -7.809 1 94.75 117 HIS B CA 1
ATOM 2203 C C . HIS B 1 117 ? -9.094 -9.297 -7.055 1 94.75 117 HIS B C 1
ATOM 2205 O O . HIS B 1 117 ? -8.734 -9.094 -5.891 1 94.75 117 HIS B O 1
ATOM 2211 N N . MET B 1 118 ? -8.859 -10.367 -7.707 1 96.56 118 MET B N 1
ATOM 2212 C CA . MET B 1 118 ? -8.094 -11.43 -7.059 1 96.56 118 MET B CA 1
ATOM 2213 C C . MET B 1 118 ? -6.68 -10.953 -6.738 1 96.56 118 MET B C 1
ATOM 2215 O O . MET B 1 118 ? -6.172 -11.203 -5.648 1 96.56 118 MET B O 1
ATOM 2219 N N . ILE B 1 119 ? -6.051 -10.336 -7.684 1 98 119 ILE B N 1
ATOM 2220 C CA . ILE B 1 119 ? -4.695 -9.844 -7.477 1 98 119 ILE B CA 1
ATOM 2221 C C . ILE B 1 119 ? -4.68 -8.836 -6.332 1 98 119 ILE B C 1
ATOM 2223 O O . ILE B 1 119 ? -3.777 -8.852 -5.492 1 98 119 ILE B O 1
ATOM 2227 N N . PHE B 1 120 ? -5.672 -7.973 -6.344 1 95.31 120 PHE B N 1
ATOM 2228 C CA . PHE B 1 120 ? -5.809 -7.031 -5.238 1 95.31 120 PHE B CA 1
ATOM 2229 C C . PHE B 1 120 ? -5.801 -7.758 -3.9 1 95.31 120 PHE B C 1
ATOM 2231 O O . PHE B 1 120 ? -5.02 -7.422 -3.01 1 95.31 120 PHE B O 1
ATOM 2238 N N . LYS B 1 121 ? -6.656 -8.773 -3.717 1 95.69 121 LYS B N 1
ATOM 2239 C CA . LYS B 1 121 ? -6.793 -9.508 -2.465 1 95.69 121 LYS B CA 1
ATOM 2240 C C . LYS B 1 121 ? -5.5 -10.25 -2.121 1 95.69 121 LYS B C 1
ATOM 2242 O O . LYS B 1 121 ? -5.133 -10.352 -0.949 1 95.69 121 LYS B O 1
ATOM 2247 N N . ILE B 1 122 ? -4.848 -10.773 -3.109 1 98 122 ILE B N 1
ATOM 2248 C CA . ILE B 1 122 ? -3.588 -11.477 -2.9 1 98 122 ILE B CA 1
ATOM 2249 C C . ILE B 1 122 ? -2.537 -10.5 -2.369 1 98 122 ILE B C 1
ATOM 2251 O O . ILE B 1 122 ? -1.894 -10.773 -1.352 1 98 122 ILE B O 1
ATOM 2255 N N . VAL B 1 123 ? -2.342 -9.352 -3.066 1 97.25 123 VAL B N 1
ATOM 2256 C CA . VAL B 1 123 ? -1.365 -8.344 -2.664 1 97.25 123 VAL B CA 1
ATOM 2257 C C . VAL B 1 123 ? -1.682 -7.852 -1.254 1 97.25 123 VAL B C 1
ATOM 2259 O O . VAL B 1 123 ? -0.803 -7.82 -0.389 1 97.25 123 VAL B O 1
ATOM 2262 N N . LYS B 1 124 ? -2.902 -7.52 -1.067 1 94.56 124 LYS B N 1
ATOM 2263 C CA . LYS B 1 124 ? -3.334 -7.051 0.246 1 94.56 124 LYS B CA 1
ATOM 2264 C C . LYS B 1 124 ? -3.066 -8.102 1.319 1 94.56 124 LYS B C 1
ATOM 2266 O O . LYS B 1 124 ? -2.535 -7.785 2.385 1 94.56 124 LYS B O 1
ATOM 2271 N N . GLY B 1 125 ? -3.42 -9.336 1.082 1 95.38 125 GLY B N 1
ATOM 2272 C CA . GLY B 1 125 ? -3.176 -10.422 2.021 1 95.38 125 GLY B CA 1
ATOM 2273 C C . GLY B 1 125 ? -1.706 -10.602 2.348 1 95.38 125 GLY B C 1
ATOM 2274 O O . GLY B 1 125 ? -1.347 -10.852 3.5 1 95.38 125 GLY B O 1
ATOM 2275 N N . ILE B 1 126 ? -0.878 -10.469 1.383 1 96.88 126 ILE B N 1
ATOM 2276 C CA . ILE B 1 126 ? 0.559 -10.633 1.577 1 96.88 126 ILE B CA 1
ATOM 2277 C C . ILE B 1 126 ? 1.102 -9.484 2.424 1 96.88 126 ILE B C 1
ATOM 2279 O O . ILE B 1 126 ? 1.909 -9.703 3.33 1 96.88 126 ILE B O 1
ATOM 2283 N N . ILE B 1 127 ? 0.676 -8.273 2.143 1 93.81 127 ILE B N 1
ATOM 2284 C CA . ILE B 1 127 ? 1.099 -7.102 2.902 1 93.81 127 ILE B CA 1
ATOM 2285 C C . ILE B 1 127 ? 0.694 -7.262 4.367 1 93.81 127 ILE B C 1
ATOM 2287 O O . ILE B 1 127 ? 1.461 -6.922 5.27 1 93.81 127 ILE B O 1
ATOM 2291 N N . LEU B 1 128 ? -0.415 -7.875 4.602 1 90.94 128 LEU B N 1
ATOM 2292 C CA . LEU B 1 128 ? -0.952 -8.016 5.949 1 90.94 128 LEU B CA 1
ATOM 2293 C C . LEU B 1 128 ? -0.203 -9.094 6.727 1 90.94 128 LEU B C 1
ATOM 2295 O O . LEU B 1 128 ? -0.319 -9.172 7.953 1 90.94 128 LEU B O 1
ATOM 2299 N N . LEU B 1 129 ? 0.475 -9.945 5.984 1 91.38 129 LEU B N 1
ATOM 2300 C CA . LEU B 1 129 ? 1.345 -10.867 6.707 1 91.38 129 LEU B CA 1
ATOM 2301 C C . LEU B 1 129 ? 2.348 -10.109 7.57 1 91.38 129 LEU B C 1
ATOM 2303 O O . LEU B 1 129 ? 2.945 -10.68 8.484 1 91.38 129 LEU B O 1
ATOM 2307 N N . ASN B 1 130 ? 2.584 -8.938 7.172 1 88.69 130 ASN B N 1
ATOM 2308 C CA . ASN B 1 130 ? 3.41 -8.031 7.965 1 88.69 130 ASN B CA 1
ATOM 2309 C C . ASN B 1 130 ? 4.82 -8.586 8.156 1 88.69 130 ASN B C 1
ATOM 2311 O O . ASN B 1 130 ? 5.348 -8.57 9.273 1 88.69 130 ASN B O 1
ATOM 2315 N N . SER B 1 131 ? 5.398 -9.117 7.113 1 91.56 131 SER B N 1
ATOM 2316 C CA . SER B 1 131 ? 6.754 -9.664 7.125 1 91.56 131 SER B CA 1
ATOM 2317 C C . SER B 1 131 ? 7.762 -8.648 6.598 1 91.56 131 SER B C 1
ATOM 2319 O O . SER B 1 131 ? 7.684 -8.234 5.438 1 91.56 131 SER B O 1
ATOM 2321 N N . ALA B 1 132 ? 8.75 -8.352 7.434 1 88.31 132 ALA B N 1
ATOM 2322 C CA . ALA B 1 132 ? 9.789 -7.402 7.039 1 88.31 132 ALA B CA 1
ATOM 2323 C C . ALA B 1 132 ? 10.586 -7.926 5.848 1 88.31 132 ALA B C 1
ATOM 2325 O O . ALA B 1 132 ? 11.016 -7.148 4.988 1 88.31 132 ALA B O 1
ATOM 2326 N N . GLN B 1 133 ? 10.812 -9.195 5.82 1 92.44 133 GLN B N 1
ATOM 2327 C CA . GLN B 1 133 ? 11.578 -9.789 4.73 1 92.44 133 GLN B CA 1
ATOM 2328 C C . GLN B 1 133 ? 10.852 -9.641 3.398 1 92.44 133 GLN B C 1
ATOM 2330 O O . GLN B 1 133 ? 11.477 -9.406 2.363 1 92.44 133 GLN B O 1
ATOM 2335 N N . ILE B 1 134 ? 9.531 -9.828 3.381 1 94.62 134 ILE B N 1
ATOM 2336 C CA . ILE B 1 134 ? 8.742 -9.648 2.168 1 94.62 134 ILE B CA 1
ATOM 2337 C C . ILE B 1 134 ? 8.852 -8.203 1.688 1 94.62 134 ILE B C 1
ATOM 2339 O O . ILE B 1 134 ? 9.023 -7.949 0.494 1 94.62 134 ILE B O 1
ATOM 2343 N N . PHE B 1 135 ? 8.82 -7.305 2.598 1 90.69 135 PHE B N 1
ATOM 2344 C CA . PHE B 1 135 ? 8.883 -5.895 2.23 1 90.69 135 PHE B CA 1
ATOM 2345 C C . PHE B 1 135 ? 10.258 -5.531 1.698 1 90.69 135 PHE B C 1
ATOM 2347 O O . PHE B 1 135 ? 10.383 -4.789 0.722 1 90.69 135 PHE B O 1
ATOM 2354 N N . GLU B 1 136 ? 11.234 -6.047 2.314 1 90.69 136 GLU B N 1
ATOM 2355 C CA . GLU B 1 136 ? 12.578 -5.848 1.786 1 90.69 136 GLU B CA 1
ATOM 2356 C C . GLU B 1 136 ? 12.688 -6.348 0.348 1 90.69 136 GLU B C 1
ATOM 2358 O O . GLU B 1 136 ? 13.312 -5.703 -0.493 1 90.69 136 GLU B O 1
ATOM 2363 N N . LYS B 1 137 ? 12.102 -7.422 0.142 1 93.62 137 LYS B N 1
ATOM 2364 C CA . LYS B 1 137 ? 12.102 -7.992 -1.202 1 93.62 137 LYS B CA 1
ATOM 2365 C C . LYS B 1 137 ? 11.367 -7.086 -2.184 1 93.62 137 LYS B C 1
ATOM 2367 O O . LYS B 1 137 ? 11.867 -6.801 -3.271 1 93.62 137 LYS B O 1
ATOM 2372 N N . ILE B 1 138 ? 10.234 -6.637 -1.874 1 93.12 138 ILE B N 1
ATOM 2373 C CA . ILE B 1 138 ? 9.406 -5.789 -2.721 1 93.12 138 ILE B CA 1
ATOM 2374 C C . ILE B 1 138 ? 10.141 -4.48 -3.014 1 93.12 138 ILE B C 1
ATOM 2376 O O . ILE B 1 138 ? 10.094 -3.977 -4.137 1 93.12 138 ILE B O 1
ATOM 2380 N N . PHE B 1 139 ? 10.789 -3.904 -2.039 1 88 139 PHE B N 1
ATOM 2381 C CA . PHE B 1 139 ? 11.523 -2.654 -2.186 1 88 139 PHE B CA 1
ATOM 2382 C C . PHE B 1 139 ? 12.812 -2.873 -2.973 1 88 139 PHE B C 1
ATOM 2384 O O . PHE B 1 139 ? 13.188 -2.043 -3.803 1 88 139 PHE B O 1
ATOM 2391 N N . GLY B 1 140 ? 13.484 -3.959 -2.627 1 87.56 140 GLY B N 1
ATOM 2392 C CA . GLY B 1 140 ? 14.727 -4.281 -3.314 1 87.56 140 GLY B CA 1
ATOM 2393 C C . GLY B 1 140 ? 14.539 -4.547 -4.797 1 87.56 140 GLY B C 1
ATOM 2394 O O . GLY B 1 140 ? 15.422 -4.246 -5.602 1 87.56 140 GLY B O 1
ATOM 2395 N N . ASP B 1 141 ? 13.469 -5.008 -5.191 1 87.25 141 ASP B N 1
ATOM 2396 C CA . ASP B 1 141 ? 13.156 -5.348 -6.574 1 87.25 141 ASP B CA 1
ATOM 2397 C C . ASP B 1 141 ? 12.43 -4.199 -7.27 1 87.25 141 ASP B C 1
ATOM 2399 O O . ASP B 1 141 ? 12 -4.336 -8.414 1 87.25 141 ASP B O 1
ATOM 2403 N N . GLU B 1 142 ? 12.281 -3.07 -6.629 1 89.88 142 GLU B N 1
ATOM 2404 C CA . GLU B 1 142 ? 11.648 -1.868 -7.168 1 89.88 142 GLU B CA 1
ATOM 2405 C C . GLU B 1 142 ? 10.219 -2.146 -7.605 1 89.88 142 GLU B C 1
ATOM 2407 O O . GLU B 1 142 ? 9.773 -1.664 -8.648 1 89.88 142 GLU B O 1
ATOM 2412 N N . LEU B 1 143 ? 9.492 -2.916 -6.812 1 94.12 143 LEU B N 1
ATOM 2413 C CA . LEU B 1 143 ? 8.156 -3.381 -7.176 1 94.12 143 LEU B CA 1
ATOM 2414 C C . LEU B 1 143 ? 7.086 -2.559 -6.473 1 94.12 143 LEU B C 1
ATOM 2416 O O . LEU B 1 143 ? 5.895 -2.719 -6.746 1 94.12 143 LEU B O 1
ATOM 2420 N N . ILE B 1 144 ? 7.465 -1.651 -5.652 1 92.38 144 ILE B N 1
ATOM 2421 C CA . ILE B 1 144 ? 6.527 -0.955 -4.773 1 92.38 144 ILE B CA 1
ATOM 2422 C C . ILE B 1 144 ? 5.566 -0.112 -5.609 1 92.38 144 ILE B C 1
ATOM 2424 O O . ILE B 1 144 ? 4.363 -0.073 -5.336 1 92.38 144 ILE B O 1
ATOM 2428 N N . MET B 1 145 ? 6.023 0.507 -6.613 1 90.19 145 MET B N 1
ATOM 2429 C CA . MET B 1 145 ? 5.184 1.333 -7.48 1 90.19 145 MET B CA 1
ATOM 2430 C C . MET B 1 145 ? 4.117 0.49 -8.172 1 90.19 145 MET B C 1
ATOM 2432 O O . MET B 1 145 ? 2.953 0.888 -8.234 1 90.19 145 MET B O 1
ATOM 2436 N N . ASP B 1 146 ? 4.551 -0.62 -8.664 1 94.38 146 ASP B N 1
ATOM 2437 C CA . ASP B 1 146 ? 3.605 -1.521 -9.32 1 94.38 146 ASP B CA 1
ATOM 2438 C C . ASP B 1 146 ? 2.566 -2.037 -8.328 1 94.38 146 ASP B C 1
ATOM 2440 O O . ASP B 1 146 ? 1.389 -2.17 -8.664 1 94.38 146 ASP B O 1
ATOM 2444 N N . ILE B 1 147 ? 2.963 -2.324 -7.164 1 95.44 147 ILE B N 1
ATOM 2445 C CA . ILE B 1 147 ? 2.094 -2.865 -6.125 1 95.44 147 ILE B CA 1
ATOM 2446 C C . ILE B 1 147 ? 1.07 -1.812 -5.711 1 95.44 147 ILE B C 1
ATOM 2448 O O . ILE B 1 147 ? -0.131 -2.088 -5.664 1 95.44 147 ILE B O 1
ATOM 2452 N N . ILE B 1 148 ? 1.518 -0.592 -5.457 1 93.56 148 ILE B N 1
ATOM 2453 C CA . ILE B 1 148 ? 0.606 0.497 -5.125 1 93.56 148 ILE B CA 1
ATOM 2454 C C . ILE B 1 148 ? -0.374 0.722 -6.273 1 93.56 148 ILE B C 1
ATOM 2456 O O . ILE B 1 148 ? -1.576 0.882 -6.051 1 93.56 148 ILE B O 1
ATOM 2460 N N . GLY B 1 149 ? 0.133 0.739 -7.504 1 92.62 149 GLY B N 1
ATOM 2461 C CA . GLY B 1 149 ? -0.721 0.844 -8.68 1 92.62 149 GLY B CA 1
ATOM 2462 C C . GLY B 1 149 ? -1.781 -0.239 -8.742 1 92.62 149 GLY B C 1
ATOM 2463 O O . GLY B 1 149 ? -2.93 0.029 -9.102 1 92.62 149 GLY B O 1
ATOM 2464 N N . SER B 1 150 ? -1.44 -1.388 -8.469 1 95.44 150 SER B N 1
ATOM 2465 C CA . SER B 1 150 ? -2.385 -2.5 -8.508 1 95.44 150 SER B CA 1
ATOM 2466 C C . SER B 1 150 ? -3.494 -2.32 -7.477 1 95.44 150 SER B C 1
ATOM 2468 O O . SER B 1 150 ? -4.652 -2.652 -7.742 1 95.44 150 SER B O 1
ATOM 2470 N N . LEU B 1 151 ? -3.158 -1.84 -6.273 1 94.12 151 LEU B N 1
ATOM 2471 C CA . LEU B 1 151 ? -4.129 -1.574 -5.219 1 94.12 151 LEU B CA 1
ATOM 2472 C C . LEU B 1 151 ? -5.09 -0.462 -5.633 1 94.12 151 LEU B C 1
ATOM 2474 O O . LEU B 1 151 ? -6.305 -0.595 -5.477 1 94.12 151 LEU B O 1
ATOM 2478 N N . GLU B 1 152 ? -4.574 0.565 -6.195 1 91.06 152 GLU B N 1
ATOM 2479 C CA . GLU B 1 152 ? -5.371 1.696 -6.66 1 91.06 152 GLU B CA 1
ATOM 2480 C C . GLU B 1 152 ? -6.309 1.282 -7.789 1 91.06 152 GLU B C 1
ATOM 2482 O O . GLU B 1 152 ? -7.5 1.607 -7.766 1 91.06 152 GLU B O 1
ATOM 2487 N N . CYS B 1 153 ? -5.754 0.604 -8.711 1 92.06 153 CYS B N 1
ATOM 2488 C CA . CYS B 1 153 ? -6.523 0.183 -9.875 1 92.06 153 CYS B CA 1
ATOM 2489 C C . CYS B 1 153 ? -7.695 -0.702 -9.461 1 92.06 153 CYS B C 1
ATOM 2491 O O . CYS B 1 153 ? -8.828 -0.477 -9.891 1 92.06 153 CYS B O 1
ATOM 2493 N N . ALA B 1 154 ? -7.43 -1.594 -8.672 1 88.56 154 ALA B N 1
ATOM 2494 C CA . ALA B 1 154 ? -8.469 -2.527 -8.234 1 88.56 154 ALA B CA 1
ATOM 2495 C C . ALA B 1 154 ? -9.531 -1.816 -7.402 1 88.56 154 ALA B C 1
ATOM 2497 O O . ALA B 1 154 ? -10.727 -2.111 -7.523 1 88.56 154 ALA B O 1
ATOM 2498 N N . THR B 1 155 ? -9.156 -0.94 -6.566 1 89.12 155 THR B N 1
ATOM 2499 C CA . THR B 1 155 ? -10.086 -0.155 -5.766 1 89.12 155 THR B CA 1
ATOM 2500 C C . THR B 1 155 ? -11.031 0.644 -6.668 1 89.12 155 THR B C 1
ATOM 2502 O O . THR B 1 155 ? -12.234 0.69 -6.426 1 89.12 155 THR B O 1
ATOM 2505 N N . LEU B 1 156 ? -10.523 1.193 -7.695 1 86.88 156 LEU B N 1
ATOM 2506 C CA . LEU B 1 156 ? -11.312 1.965 -8.656 1 86.88 156 LEU B CA 1
ATOM 2507 C C . LEU B 1 156 ? -12.281 1.063 -9.414 1 86.88 156 LEU B C 1
ATOM 2509 O O . LEU B 1 156 ? -13.438 1.433 -9.633 1 86.88 156 LEU B O 1
ATOM 2513 N N . SER B 1 157 ? -11.789 -0.034 -9.836 1 84.94 157 SER B N 1
ATOM 2514 C CA . SER B 1 157 ? -12.609 -0.956 -10.625 1 84.94 157 SER B CA 1
ATOM 2515 C C . SER B 1 157 ? -13.789 -1.473 -9.812 1 84.94 157 SER B C 1
ATOM 2517 O O . SER B 1 157 ? -14.898 -1.617 -10.344 1 84.94 157 SER B O 1
ATOM 2519 N N . GLU B 1 158 ? -13.516 -1.739 -8.594 1 80.19 158 GLU B N 1
ATOM 2520 C CA . GLU B 1 158 ? -14.578 -2.227 -7.723 1 80.19 158 GLU B CA 1
ATOM 2521 C C . GLU B 1 158 ? -15.648 -1.157 -7.5 1 80.19 158 GLU B C 1
ATOM 2523 O O . GLU B 1 158 ? -16.844 -1.463 -7.449 1 80.19 158 GLU B O 1
ATOM 2528 N N . PHE B 1 159 ? -15.25 0.02 -7.332 1 77.69 159 PHE B N 1
ATOM 2529 C CA . PHE B 1 159 ? -16.172 1.121 -7.09 1 77.69 159 PHE B CA 1
ATOM 2530 C C . PHE B 1 159 ? -16.969 1.454 -8.352 1 77.69 159 PHE B C 1
ATOM 2532 O O . PHE B 1 159 ? -18.156 1.761 -8.289 1 77.69 159 PHE B O 1
ATOM 2539 N N . SER B 1 160 ? -16.312 1.508 -9.461 1 74.31 160 SER B N 1
ATOM 2540 C CA . SER B 1 160 ? -17 1.761 -10.719 1 74.31 160 SER B CA 1
ATOM 2541 C C . SER B 1 160 ? -18.109 0.745 -10.953 1 74.31 160 SER B C 1
ATOM 2543 O O . SER B 1 160 ? -19.172 1.096 -11.453 1 74.31 160 SER B O 1
ATOM 2545 N N . GLU B 1 161 ? -17.875 -0.388 -10.578 1 68.25 161 GLU B N 1
ATOM 2546 C CA . GLU B 1 161 ? -18.875 -1.438 -10.719 1 68.25 161 GLU B CA 1
ATOM 2547 C C . GLU B 1 161 ? -20.047 -1.211 -9.773 1 68.25 161 GLU B C 1
ATOM 2549 O O . GLU B 1 161 ? -21.203 -1.451 -10.133 1 68.25 161 GLU B O 1
ATOM 2554 N N . ARG B 1 162 ? -19.656 -0.672 -8.602 1 60.84 162 ARG B N 1
ATOM 2555 C CA . ARG B 1 162 ? -20.719 -0.441 -7.621 1 60.84 162 ARG B CA 1
ATOM 2556 C C . ARG B 1 162 ? -21.5 0.825 -7.949 1 60.84 162 ARG B C 1
ATOM 2558 O O . ARG B 1 162 ? -22.688 0.924 -7.629 1 60.84 162 ARG B O 1
ATOM 2565 N N . THR B 1 163 ? -20.812 1.895 -8.289 1 56.94 163 THR B N 1
ATOM 2566 C CA . THR B 1 163 ? -21.5 3.143 -8.617 1 56.94 163 THR B CA 1
ATOM 2567 C C . THR B 1 163 ? -22.281 3.004 -9.922 1 56.94 163 THR B C 1
ATOM 2569 O O . THR B 1 163 ? -23.297 3.672 -10.117 1 56.94 163 THR B O 1
ATOM 2572 N N . CYS B 1 164 ? -21.797 2.328 -10.859 1 43.94 164 CYS B N 1
ATOM 2573 C CA . CYS B 1 164 ? -22.625 2.09 -12.047 1 43.94 164 CYS B CA 1
ATOM 2574 C C . CYS B 1 164 ? -23.812 1.194 -11.719 1 43.94 164 CYS B C 1
ATOM 2576 O O . CYS B 1 164 ? -24.766 1.125 -12.484 1 43.94 164 CYS B O 1
ATOM 2578 N N . CYS B 1 165 ? -23.641 0.511 -10.727 1 39.38 165 CYS B N 1
ATOM 2579 C CA . CYS B 1 165 ? -24.781 -0.378 -10.461 1 39.38 165 CYS B CA 1
ATOM 2580 C C . CYS B 1 165 ? -25.844 0.326 -9.633 1 39.38 165 CYS B C 1
ATOM 2582 O O . CYS B 1 165 ? -26.875 -0.263 -9.312 1 39.38 165 CYS B O 1
ATOM 2584 N N . PHE B 1 166 ? -25.703 1.468 -9.039 1 34.25 166 PHE B N 1
ATOM 2585 C CA . PHE B 1 166 ? -26.953 2.002 -8.523 1 34.25 166 PHE B CA 1
ATOM 2586 C C . PHE B 1 166 ? -27.797 2.615 -9.641 1 34.25 166 PHE B C 1
ATOM 2588 O O . PHE B 1 166 ? -27.25 3.254 -10.547 1 34.25 166 PHE B O 1
#

pLDDT: mean 70.06, std 31.16, range [17.73, 98.56]

Sequence (332 aa):
MPTEPPSASRSTNPSAASPSPSVYTATTNRDHICNVQQNIHFSSLNSETFHSMNSELRELPAVELSTLAIILKTVTESGIANQMRLTELILNDQDFFQKLMELFRICEDLENMDGLHMIFKIVKGIILLNSAQIFEKIFGDELIMDIIGSLECATLSEFSERTCCFMPTEPPSASRSTNPSAASPSPSVYTATTNRDHICNVQQNIHFSSLNSETFHSMNSELRELPAVELSTLAIILKTVTESGIANQMRLTELILNDQDFFQKLMELFRICEDLENMDGLHMIFKIVKGIILLNSAQIFEKIFGDELIMDIIGSLECATLSEFSERTCCF

InterPro domains:
  IPR006887 Serine/threonine-protein phosphatase 4 regulatory subunit 3-like, central domain [PF04802] (72-152)
  IPR051137 Serine/threonine-protein phosphatase 4 regulatory subunit 3-like [PTHR23318] (31-152)

Foldseek 3Di:
DDDDDDDDPPCVPPDPPDPDDDPPPPPPPPPDPPPPVPPPPPPPPDPPDCPVVCVACPAQDDLDPVCLVVLLCQLPVADPSSLVSNVVRCLVPLCNLVSLLVQLVVCVVVVVLVSLQSSLSNLVSNVVSVDPSVVCSCVVVVNVVSSVVSNVVNVVSVVVVVVVVD/DDDDDPDDDPPDDDDDDDDDDDPPPPPPCPDDPPPPVPPPPPPPPDPPPCPVCCVACPAQDDLDPVCLVVLLCQLPVADPSSLVSNVVRCLVPLCNLVSLLVQLVVCVVVVVLVSLQSSLSNLVSNVVSVDPSVVCSCVVVVNVVSSVVSNVVNVVSVVVVVVVVD

Solvent-accessible surface area (backbone atoms only — not comparable to full-atom values): 20979 Å² total; per-residue (Å²): 135,89,78,80,80,84,82,85,80,78,74,77,72,81,78,79,76,77,81,77,84,82,77,80,74,81,75,77,78,80,66,83,71,84,74,79,74,78,78,72,78,76,72,85,76,82,85,66,82,71,65,70,66,71,75,60,71,83,72,76,78,69,78,41,85,90,35,46,65,59,54,32,48,53,56,71,67,46,52,73,76,42,45,56,46,48,52,50,52,52,66,69,38,86,55,50,65,59,40,49,51,50,52,45,51,52,21,60,74,65,64,34,59,69,55,33,47,45,50,32,53,36,54,53,38,55,59,68,64,58,47,64,69,60,49,47,49,37,50,72,66,67,39,53,66,59,53,54,49,44,47,48,51,29,45,43,53,56,45,52,56,52,61,66,62,102,136,78,91,71,90,81,80,87,75,83,70,83,78,86,86,74,90,74,82,84,83,80,78,76,70,83,72,77,73,78,74,81,76,80,74,78,76,78,79,72,80,78,72,85,78,79,84,67,82,71,66,70,66,71,74,60,72,83,72,75,76,70,81,41,85,90,35,45,64,60,53,33,49,54,56,71,68,45,52,72,75,41,45,57,46,48,51,50,51,51,68,69,38,84,55,50,64,60,41,48,51,49,52,45,52,53,22,60,74,66,63,36,59,70,56,34,46,46,50,32,52,36,53,52,39,55,60,68,63,59,46,65,68,60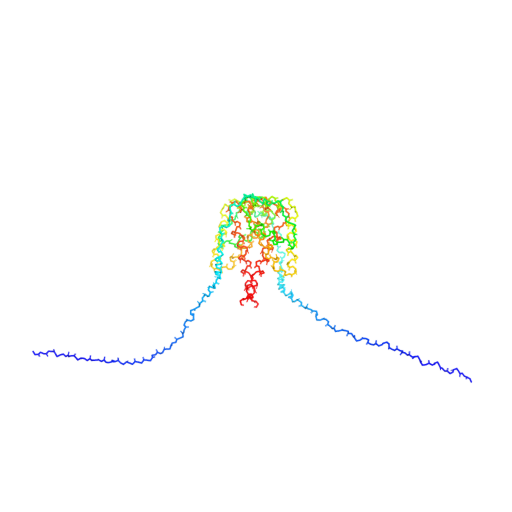,49,47,47,36,49,72,68,67,38,53,66,60,52,53,48,44,47,48,51,30,46,43,55,56,45,52,56,52,62,66,62,103